Protein AF-0000000075746990 (afdb_homodimer)

Structure (mmCIF, N/CA/C/O backbone):
data_AF-0000000075746990-model_v1
#
loop_
_entity.id
_entity.type
_entity.pdbx_description
1 polymer 'Uncharacterized protein'
#
loop_
_atom_site.group_PDB
_atom_site.id
_atom_site.type_symbol
_atom_site.label_atom_id
_atom_site.label_alt_id
_atom_site.label_comp_id
_atom_site.label_asym_id
_atom_site.label_entity_id
_atom_site.label_seq_id
_atom_site.pdbx_PDB_ins_code
_atom_site.Cartn_x
_atom_site.Cartn_y
_atom_site.Cartn_z
_atom_site.occupancy
_atom_site.B_iso_or_equiv
_atom_site.auth_seq_id
_atom_site.auth_comp_id
_atom_site.auth_asym_id
_atom_site.auth_atom_id
_atom_site.pdbx_PDB_model_num
ATOM 1 N N . MET A 1 1 ? -17.609 16.188 17.938 1 94 1 MET A N 1
ATOM 2 C CA . MET A 1 1 ? -16.203 16.25 18.328 1 94 1 MET A CA 1
ATOM 3 C C . MET A 1 1 ? -15.742 14.906 18.891 1 94 1 MET A C 1
ATOM 5 O O . MET A 1 1 ? -16.516 14.211 19.562 1 94 1 MET A O 1
ATOM 9 N N . LEU A 1 2 ? -14.43 14.602 18.578 1 97.06 2 LEU A N 1
ATOM 10 C CA . LEU A 1 2 ? -13.898 13.312 19 1 97.06 2 LEU A CA 1
ATOM 11 C C . LEU A 1 2 ? -13.344 13.398 20.422 1 97.06 2 LEU A C 1
ATOM 13 O O . LEU A 1 2 ? -12.852 14.445 20.844 1 97.06 2 LEU A O 1
ATOM 17 N N . ASN A 1 3 ? -13.461 12.312 21.125 1 97.75 3 ASN A N 1
ATOM 18 C CA . ASN A 1 3 ? -12.766 12.164 22.406 1 97.75 3 ASN A CA 1
ATOM 19 C C . ASN A 1 3 ? -11.266 11.953 22.203 1 97.75 3 ASN A C 1
ATOM 21 O O . ASN A 1 3 ? -10.844 10.93 21.672 1 97.75 3 ASN A O 1
ATOM 25 N N . PRO A 1 4 ? -10.445 12.859 22.641 1 97.62 4 PRO A N 1
ATOM 26 C CA . PRO A 1 4 ? -9.008 12.781 22.375 1 97.62 4 PRO A CA 1
ATOM 27 C C . PRO A 1 4 ? -8.367 11.516 22.953 1 97.62 4 PRO A C 1
ATOM 29 O O . PRO A 1 4 ? -7.398 11 22.391 1 97.62 4 PRO A O 1
ATOM 32 N N . ASN A 1 5 ? -8.914 10.977 24 1 96.56 5 ASN A N 1
ATOM 33 C CA . ASN A 1 5 ? -8.328 9.805 24.656 1 96.56 5 ASN A CA 1
ATOM 34 C C . ASN A 1 5 ? -8.453 8.555 23.797 1 96.56 5 ASN A C 1
ATOM 36 O O . ASN A 1 5 ? -7.801 7.547 24.062 1 96.56 5 ASN A O 1
ATOM 40 N N . GLU A 1 6 ? -9.195 8.703 22.766 1 97.56 6 GLU A N 1
ATOM 41 C CA . GLU A 1 6 ? -9.406 7.559 21.891 1 97.56 6 GLU A CA 1
ATOM 42 C C . GLU A 1 6 ? -8.703 7.754 20.547 1 97.56 6 GLU A C 1
ATOM 44 O O . GLU A 1 6 ? -8.75 6.879 19.688 1 97.56 6 GLU A O 1
ATOM 49 N N . CYS A 1 7 ? -8.031 8.867 20.422 1 98.19 7 CYS A N 1
ATOM 50 C CA . CYS A 1 7 ? -7.438 9.219 19.125 1 98.19 7 CYS A CA 1
ATOM 51 C C . CYS A 1 7 ? -5.938 8.945 19.141 1 98.19 7 CYS A C 1
ATOM 53 O O . CYS A 1 7 ? -5.281 9.07 20.172 1 98.19 7 CYS A O 1
ATOM 55 N N . ILE A 1 8 ? -5.426 8.539 18.031 1 98.75 8 ILE A N 1
ATOM 56 C CA . ILE A 1 8 ? -3.992 8.406 17.797 1 98.75 8 ILE A CA 1
ATOM 57 C C . ILE A 1 8 ? -3.594 9.18 16.547 1 98.75 8 ILE A C 1
ATOM 59 O O . ILE A 1 8 ? -4.199 9.008 15.484 1 98.75 8 ILE A O 1
ATOM 63 N N . LEU A 1 9 ? -2.656 10.047 16.688 1 98.88 9 LEU A N 1
ATOM 64 C CA . LEU A 1 9 ? -2.012 10.695 15.562 1 98.88 9 LEU A CA 1
ATOM 65 C C . LEU A 1 9 ? -0.826 9.875 15.062 1 98.88 9 LEU A C 1
ATOM 67 O O . LEU A 1 9 ? 0.082 9.562 15.836 1 98.88 9 LEU A O 1
ATOM 71 N N . PHE A 1 10 ? -0.804 9.539 13.82 1 98.81 10 PHE A N 1
ATOM 72 C CA . PHE A 1 10 ? 0.361 8.945 13.172 1 98.81 10 PHE A CA 1
ATOM 73 C C . PHE A 1 10 ? 1.112 9.984 12.352 1 98.81 10 PHE A C 1
ATOM 75 O O . PHE A 1 10 ? 0.52 10.664 11.516 1 98.81 10 PHE A O 1
ATOM 82 N N . SER A 1 11 ? 2.354 10.109 12.609 1 98.5 11 SER A N 1
ATOM 83 C CA . SER A 1 11 ? 3.193 11.109 11.969 1 98.5 11 SER A CA 1
ATOM 84 C C . SER A 1 11 ? 4.652 10.664 11.93 1 98.5 11 SER A C 1
ATOM 86 O O . SER A 1 11 ? 4.945 9.469 11.945 1 98.5 11 SER A O 1
ATOM 88 N N . GLY A 1 12 ? 5.562 11.602 11.586 1 97.12 12 GLY A N 1
ATOM 89 C CA . GLY A 1 12 ? 6.98 11.289 11.508 1 97.12 12 GLY A CA 1
ATOM 90 C C . GLY A 1 12 ? 7.824 12.109 12.461 1 97.12 12 GLY A C 1
ATOM 91 O O . GLY A 1 12 ? 9.016 11.836 12.641 1 97.12 12 GLY A O 1
ATOM 92 N N . GLY A 1 13 ? 7.215 13.117 12.969 1 97.31 13 GLY A N 1
ATOM 93 C CA . GLY A 1 13 ? 7.875 13.922 13.984 1 97.31 13 GLY A CA 1
ATOM 94 C C . GLY A 1 13 ? 8.898 14.891 13.414 1 97.31 13 GLY A C 1
ATOM 95 O O . GLY A 1 13 ? 9.648 15.516 14.156 1 97.31 13 GLY A O 1
ATOM 96 N N . ALA A 1 14 ? 9.047 15.062 12.148 1 95.81 14 ALA A N 1
ATOM 97 C CA . ALA A 1 14 ? 10.016 15.945 11.508 1 95.81 14 ALA A CA 1
ATOM 98 C C . ALA A 1 14 ? 9.664 17.406 11.742 1 95.81 14 ALA A C 1
ATOM 100 O O . ALA A 1 14 ? 8.539 17.734 12.141 1 95.81 14 ALA A O 1
ATOM 101 N N . THR A 1 15 ? 10.633 18.219 11.453 1 96.44 15 THR A N 1
ATOM 102 C CA . THR A 1 15 ? 10.43 19.672 11.562 1 96.44 15 THR A CA 1
ATOM 103 C C . THR A 1 15 ? 9.328 20.125 10.609 1 96.44 15 THR A C 1
ATOM 105 O O . THR A 1 15 ? 9.219 19.625 9.484 1 96.44 15 THR A O 1
ATOM 108 N N . GLY A 1 16 ? 8.547 21.125 11.062 1 97.62 16 GLY A N 1
ATOM 109 C CA . GLY A 1 16 ? 7.5 21.672 10.219 1 97.62 16 GLY A CA 1
ATOM 110 C C . GLY A 1 16 ? 6.121 21.125 10.547 1 97.62 16 GLY A C 1
ATOM 111 O O . GLY A 1 16 ? 5.691 21.156 11.695 1 97.62 16 GLY A O 1
ATOM 112 N N . THR A 1 17 ? 5.441 20.609 9.547 1 98.44 17 THR A N 1
ATOM 113 C CA . THR A 1 17 ? 4.055 20.188 9.672 1 98.44 17 THR A CA 1
ATOM 114 C C . THR A 1 17 ? 3.918 19.094 10.719 1 98.44 17 THR A C 1
ATOM 116 O O . THR A 1 17 ? 3.039 19.156 11.578 1 98.44 17 THR A O 1
ATOM 119 N N . GLU A 1 18 ? 4.797 18.109 10.633 1 98.12 18 GLU A N 1
ATOM 120 C CA . GLU A 1 18 ? 4.672 16.953 11.516 1 98.12 18 GLU A CA 1
ATOM 121 C C . GLU A 1 18 ? 4.879 17.359 12.977 1 98.12 18 GLU A C 1
ATOM 123 O O . GLU A 1 18 ? 4.145 16.906 13.852 1 98.12 18 GLU A O 1
ATOM 128 N N . ALA A 1 19 ? 5.816 18.219 13.211 1 98.25 19 ALA A N 1
ATOM 129 C CA . ALA A 1 19 ? 6.035 18.719 14.57 1 98.25 19 ALA A CA 1
ATOM 130 C C . ALA A 1 19 ? 4.824 19.5 15.062 1 98.25 19 ALA A C 1
ATOM 132 O O . ALA A 1 19 ? 4.441 19.406 16.234 1 98.25 19 ALA A O 1
ATOM 133 N N . ALA A 1 20 ? 4.246 20.281 14.195 1 98.62 20 ALA A N 1
ATOM 134 C CA . ALA A 1 20 ? 3.09 21.094 14.578 1 98.62 20 ALA A CA 1
ATOM 135 C C . ALA A 1 20 ? 1.893 20.219 14.922 1 98.62 20 ALA A C 1
ATOM 137 O O . ALA A 1 20 ? 1.206 20.453 15.914 1 98.62 20 ALA A O 1
ATOM 138 N N . PHE A 1 21 ? 1.614 19.188 14.102 1 98.81 21 PHE A N 1
ATOM 139 C CA . PHE A 1 21 ? 0.553 18.234 14.414 1 98.81 21 PHE A CA 1
ATOM 140 C C . PHE A 1 21 ? 0.8 17.578 15.766 1 98.81 21 PHE A C 1
ATOM 142 O O . PHE A 1 21 ? -0.128 17.406 16.562 1 98.81 21 PHE A O 1
ATOM 149 N N . GLY A 1 22 ? 2.039 17.188 15.984 1 98.56 22 GLY A N 1
ATOM 150 C CA . GLY A 1 22 ? 2.395 16.547 17.234 1 98.56 22 GLY A CA 1
ATOM 151 C C . GLY A 1 22 ? 2.184 17.453 18.453 1 98.56 22 GLY A C 1
ATOM 152 O O . GLY A 1 22 ? 1.647 17.016 19.469 1 98.56 22 GLY A O 1
ATOM 153 N N . ALA A 1 23 ? 2.637 18.672 18.375 1 98.38 23 ALA A N 1
ATOM 154 C CA . ALA A 1 23 ? 2.498 19.625 19.484 1 98.38 23 ALA A CA 1
ATOM 155 C C . ALA A 1 23 ? 1.032 19.828 19.844 1 98.38 23 ALA A C 1
ATOM 157 O O . ALA A 1 23 ? 0.682 19.875 21.031 1 98.38 23 ALA A O 1
ATOM 158 N N . LEU A 1 24 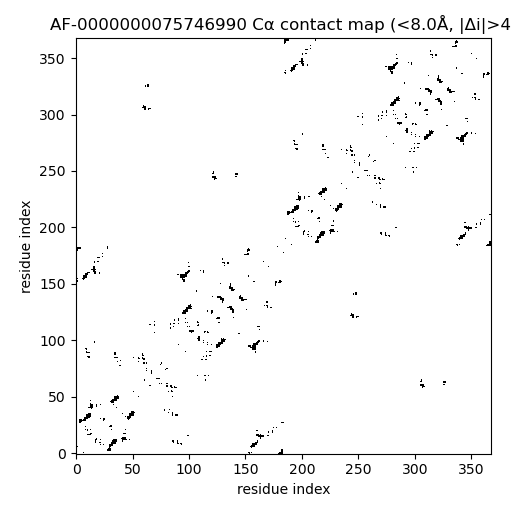? 0.209 19.938 18.875 1 98.44 24 LEU A N 1
ATOM 159 C CA . LEU A 1 24 ? -1.217 20.125 19.125 1 98.44 24 LEU A CA 1
ATOM 160 C C . LEU A 1 24 ? -1.844 18.844 19.672 1 98.44 24 LEU A C 1
ATOM 162 O O . LEU A 1 24 ? -2.713 18.906 20.547 1 98.44 24 LEU A O 1
ATOM 166 N N . ALA A 1 25 ? -1.407 17.703 19.141 1 98.44 25 ALA A N 1
ATOM 167 C CA . ALA A 1 25 ? -1.884 16.438 19.703 1 98.44 25 ALA A CA 1
ATOM 168 C C . ALA A 1 25 ? -1.608 16.375 21.203 1 98.44 25 ALA A C 1
ATOM 170 O O . ALA A 1 25 ? -2.479 15.969 21.969 1 98.44 25 ALA A O 1
ATOM 171 N N . GLU A 1 26 ? -0.423 16.75 21.547 1 97.94 26 GLU A N 1
ATOM 172 C CA . GLU A 1 26 ? -0.04 16.766 22.953 1 97.94 26 GLU A CA 1
ATOM 173 C C . GLU A 1 26 ? -0.936 17.703 23.75 1 97.94 26 GLU A C 1
ATOM 175 O O . GLU A 1 26 ? -1.399 17.359 24.844 1 97.94 26 GLU A O 1
ATOM 180 N N . GLN A 1 27 ? -1.199 18.859 23.25 1 97.56 27 GLN A N 1
ATOM 181 C CA . GLN A 1 27 ? -2.025 19.859 23.922 1 97.56 27 GLN A CA 1
ATOM 182 C C . GLN A 1 27 ? -3.439 19.328 24.156 1 97.56 27 GLN A C 1
ATOM 184 O O . GLN A 1 27 ? -4.043 19.609 25.203 1 97.56 27 GLN A O 1
ATOM 189 N N . TYR A 1 28 ? -3.969 18.516 23.234 1 97.81 28 TYR A N 1
ATOM 190 C CA . TYR A 1 28 ? -5.34 18.031 23.312 1 97.81 28 TYR A CA 1
ATOM 191 C C . TYR A 1 28 ? -5.398 16.688 24.031 1 97.81 28 TYR A C 1
ATOM 193 O O . TYR A 1 28 ? -6.48 16.141 24.266 1 97.81 28 TYR A O 1
ATOM 201 N N . GLY A 1 29 ? -4.23 16.125 24.266 1 96.94 29 GLY A N 1
ATOM 202 C CA . GLY A 1 29 ? -4.191 14.852 24.969 1 96.94 29 GLY A CA 1
ATOM 203 C C . GLY A 1 29 ? -4.316 13.656 24.031 1 96.94 29 GLY A C 1
ATOM 204 O O . GLY A 1 29 ? -4.746 12.578 24.453 1 96.94 29 GLY A O 1
ATOM 205 N N . ILE A 1 30 ? -3.998 13.828 22.797 1 98.12 30 ILE A N 1
ATOM 206 C CA . ILE A 1 30 ? -4.027 12.766 21.797 1 98.12 30 ILE A CA 1
ATOM 207 C C . ILE A 1 30 ? -2.707 12 21.828 1 98.12 30 ILE A C 1
ATOM 209 O O . ILE A 1 30 ? -1.634 12.602 21.922 1 98.12 30 ILE A O 1
ATOM 213 N N . GLN A 1 31 ? -2.812 10.703 21.719 1 98.31 31 GLN A N 1
ATOM 214 C CA . GLN A 1 31 ? -1.605 9.891 21.578 1 98.31 31 GLN A CA 1
ATOM 215 C C . GLN A 1 31 ? -0.943 10.117 20.234 1 98.31 31 GLN A C 1
ATOM 217 O O . GLN A 1 31 ? -1.628 10.328 19.219 1 98.31 31 GLN A O 1
ATOM 222 N N . GLU A 1 32 ? 0.37 10.047 20.266 1 98.06 32 GLU A N 1
ATOM 223 C CA . GLU A 1 32 ? 1.154 10.219 19.047 1 98.06 32 GLU A CA 1
ATOM 224 C C . GLU A 1 32 ? 2.002 8.984 18.766 1 98.06 32 GLU A C 1
ATOM 226 O O . GLU A 1 32 ? 2.557 8.375 19.672 1 98.06 32 GLU A O 1
ATOM 231 N N . VAL A 1 33 ? 2.066 8.594 17.547 1 98.75 33 VAL A N 1
ATOM 232 C CA . VAL A 1 33 ? 3.074 7.676 17.031 1 98.75 33 VAL A CA 1
ATOM 233 C C . VAL A 1 33 ? 3.875 8.352 15.914 1 98.75 33 VAL A C 1
ATOM 235 O O . VAL A 1 33 ? 3.357 8.586 14.82 1 98.75 33 VAL A O 1
ATOM 238 N N . ASN A 1 34 ? 5.066 8.68 16.25 1 98.62 34 ASN A N 1
ATOM 239 C CA . ASN A 1 34 ? 5.961 9.312 15.289 1 98.62 34 ASN A CA 1
ATOM 240 C C . ASN A 1 34 ? 6.992 8.328 14.742 1 98.62 34 ASN A C 1
ATOM 242 O O . ASN A 1 34 ? 8 8.055 15.391 1 98.62 34 ASN A O 1
ATOM 246 N N . TYR A 1 35 ? 6.75 7.91 13.516 1 98.31 35 TYR A N 1
ATOM 247 C CA . TYR A 1 35 ? 7.641 6.938 12.891 1 98.31 35 TYR A CA 1
ATOM 248 C C . TYR A 1 35 ? 8.977 7.57 12.531 1 98.31 35 TYR A C 1
ATOM 250 O O . TYR A 1 35 ? 9.016 8.602 11.852 1 98.31 35 TYR A O 1
ATOM 258 N N . SER A 1 36 ? 9.977 7.012 12.984 1 97.5 36 SER A N 1
ATOM 259 C CA . SER A 1 36 ? 11.328 7.477 12.703 1 97.5 36 SER A CA 1
ATOM 260 C C . SER A 1 36 ? 12.289 6.305 12.516 1 97.5 36 SER A C 1
ATOM 262 O O . SER A 1 36 ? 11.867 5.145 12.523 1 97.5 36 SER A O 1
ATOM 264 N N . PHE A 1 37 ? 13.492 6.625 12.125 1 97.19 37 PHE A N 1
ATOM 265 C CA . PHE A 1 37 ? 14.531 5.629 11.891 1 97.19 37 PHE A CA 1
ATOM 266 C C . PHE A 1 37 ? 15.906 6.191 12.234 1 97.19 37 PHE A C 1
ATOM 268 O O . PHE A 1 37 ? 16.062 7.398 12.406 1 97.19 37 PHE A O 1
ATOM 275 N N . GLU A 1 38 ? 16.797 5.324 12.344 1 94.38 38 GLU A N 1
ATOM 276 C CA . GLU A 1 38 ? 18.156 5.758 12.688 1 94.38 38 GLU A CA 1
ATOM 277 C C . GLU A 1 38 ? 18.703 6.723 11.648 1 94.38 38 GLU A C 1
ATOM 279 O O . GLU A 1 38 ? 18.656 6.441 10.445 1 94.38 38 GLU A O 1
ATOM 284 N N . GLY A 1 39 ? 19.109 7.828 12.164 1 91.69 39 GLY A N 1
ATOM 285 C CA . GLY A 1 39 ? 19.688 8.82 11.273 1 91.69 39 GLY A CA 1
ATOM 286 C C . GLY A 1 39 ? 18.688 9.883 10.844 1 91.69 39 GLY A C 1
ATOM 287 O O . GLY A 1 39 ? 19.062 10.875 10.211 1 91.69 39 GLY A O 1
ATOM 288 N N . HIS A 1 40 ? 17.484 9.656 11.211 1 92.38 40 HIS A N 1
ATOM 289 C CA . HIS A 1 40 ? 16.453 10.625 10.852 1 92.38 40 HIS A CA 1
ATOM 290 C C . HIS A 1 40 ? 16.5 11.836 11.781 1 92.38 40 HIS A C 1
ATOM 292 O O . HIS A 1 40 ? 16.5 11.688 13.008 1 92.38 40 HIS A O 1
ATOM 298 N N . ARG A 1 41 ? 16.516 12.961 11.227 1 88.44 41 ARG A N 1
ATOM 299 C CA . ARG A 1 41 ? 16.422 14.18 12.031 1 88.44 41 ARG A CA 1
ATOM 300 C C . ARG A 1 41 ? 14.984 14.5 12.398 1 88.44 41 ARG A C 1
ATOM 302 O O . ARG A 1 41 ? 14.172 14.82 11.523 1 88.44 41 ARG A O 1
ATOM 309 N N . ILE A 1 42 ? 14.648 14.391 13.602 1 93.12 42 ILE A N 1
ATOM 310 C CA . ILE A 1 42 ? 13.266 14.617 14.031 1 93.12 42 ILE A CA 1
ATOM 311 C C . ILE A 1 42 ? 13.227 15.719 15.086 1 93.12 42 ILE A C 1
ATOM 313 O O . ILE A 1 42 ? 14.211 15.938 15.797 1 93.12 42 ILE A O 1
ATOM 317 N N . GLU A 1 43 ? 12.188 16.359 15.172 1 95.25 43 GLU A N 1
ATOM 318 C CA . GLU A 1 43 ? 11.945 17.422 16.141 1 95.25 43 GLU A CA 1
ATOM 319 C C . GLU A 1 43 ? 11.133 16.922 17.328 1 95.25 43 GLU A C 1
ATOM 321 O O . GLU A 1 43 ? 11.445 17.219 18.484 1 95.25 43 GLU A O 1
ATOM 326 N N . ARG A 1 44 ? 10.117 16.141 17.031 1 94.94 44 ARG A N 1
ATOM 327 C CA . ARG A 1 44 ? 9.273 15.594 18.094 1 94.94 44 ARG A CA 1
ATOM 328 C C . ARG A 1 44 ? 9.992 14.469 18.828 1 94.94 44 ARG A C 1
ATOM 330 O O . ARG A 1 44 ? 10.664 13.641 18.219 1 94.94 44 ARG A O 1
ATOM 337 N N . GLN A 1 45 ? 9.805 14.422 20.141 1 93.44 45 GLN A N 1
ATOM 338 C CA . GLN A 1 45 ? 10.406 13.359 20.938 1 93.44 45 GLN A CA 1
ATOM 339 C C . GLN A 1 45 ? 9.336 12.477 21.578 1 93.44 45 GLN A C 1
ATOM 341 O O . GLN A 1 45 ? 9.625 11.367 22.031 1 93.44 45 GLN A O 1
ATOM 346 N N . ARG A 1 46 ? 8.172 12.977 21.594 1 96.56 46 ARG A N 1
ATOM 347 C CA . ARG A 1 46 ? 7.066 12.211 22.156 1 96.56 46 ARG A CA 1
ATOM 348 C C . ARG A 1 46 ? 6.547 11.188 21.141 1 96.56 46 ARG A C 1
ATOM 350 O O . ARG A 1 46 ? 6.414 11.492 19.953 1 96.56 46 ARG A O 1
ATOM 357 N N . GLY A 1 47 ? 6.297 10.008 21.594 1 97.62 47 GLY A N 1
ATOM 358 C CA . GLY A 1 47 ? 5.645 8.984 20.797 1 97.62 47 GLY A CA 1
ATOM 359 C C . GLY A 1 47 ? 6.504 8.484 19.656 1 97.62 47 GLY A C 1
ATOM 360 O O . GLY A 1 47 ? 5.984 8.141 18.594 1 97.62 47 GLY A O 1
ATOM 361 N N . ILE A 1 48 ? 7.785 8.492 19.797 1 97.62 48 ILE A N 1
ATOM 362 C CA . ILE A 1 48 ? 8.672 8.047 18.734 1 97.62 48 ILE A CA 1
ATOM 363 C C . ILE A 1 48 ? 8.602 6.523 18.609 1 97.62 48 ILE A C 1
ATOM 365 O O . ILE A 1 48 ? 8.703 5.809 19.609 1 97.62 48 ILE A O 1
ATOM 369 N N . ARG A 1 49 ? 8.367 6.07 17.484 1 98.19 49 ARG A N 1
ATOM 370 C CA . ARG A 1 49 ? 8.492 4.66 17.125 1 98.19 49 ARG A CA 1
ATOM 371 C C . ARG A 1 49 ? 9.633 4.445 16.141 1 98.19 49 ARG A C 1
ATOM 373 O O . ARG A 1 49 ? 9.484 4.688 14.945 1 98.19 49 ARG A O 1
ATOM 380 N N . MET A 1 50 ? 10.75 3.93 16.672 1 97.75 50 MET A N 1
ATOM 381 C CA . MET A 1 50 ? 11.93 3.684 15.844 1 97.75 50 MET A CA 1
ATOM 382 C C . MET A 1 50 ? 11.742 2.43 14.992 1 97.75 50 MET A C 1
ATOM 384 O O . MET A 1 50 ? 11.609 1.328 15.531 1 97.75 50 MET A O 1
ATOM 388 N N . LEU A 1 51 ? 11.719 2.652 13.727 1 97.88 51 LEU A N 1
ATOM 389 C CA . LEU A 1 51 ? 11.562 1.53 12.805 1 97.88 51 LEU A CA 1
ATOM 390 C C . LEU A 1 51 ? 12.898 0.838 12.562 1 97.88 51 LEU A C 1
ATOM 392 O O . LEU A 1 51 ? 13.914 1.501 12.336 1 97.88 51 LEU A O 1
ATOM 396 N N . THR A 1 52 ? 12.883 -0.432 12.625 1 97.06 52 THR A N 1
ATOM 397 C CA . THR A 1 52 ? 14.055 -1.219 12.258 1 97.06 52 THR A CA 1
ATOM 398 C C . THR A 1 52 ? 14.195 -1.296 10.734 1 97.06 52 THR A C 1
ATOM 400 O O . THR A 1 52 ? 13.281 -0.919 10.008 1 97.06 52 THR A O 1
ATOM 403 N N . THR A 1 53 ? 15.32 -1.808 10.289 1 94.69 53 THR A N 1
ATOM 404 C CA . THR A 1 53 ? 15.539 -1.995 8.859 1 94.69 53 THR A CA 1
ATOM 405 C C . THR A 1 53 ? 14.492 -2.939 8.273 1 94.69 53 THR A C 1
ATOM 407 O O . THR A 1 53 ? 13.969 -2.693 7.188 1 94.69 53 THR A O 1
ATOM 410 N N . GLU A 1 54 ? 14.141 -3.949 8.977 1 92.69 54 GLU A N 1
ATOM 411 C CA . GLU A 1 54 ? 13.141 -4.914 8.516 1 92.69 54 GLU A CA 1
ATOM 412 C C . GLU A 1 54 ? 11.766 -4.27 8.391 1 92.69 54 GLU A C 1
ATOM 414 O O . GLU A 1 54 ? 11.047 -4.508 7.418 1 92.69 54 GLU A O 1
ATOM 419 N N . GLU A 1 55 ? 11.445 -3.461 9.344 1 95.5 55 GLU A N 1
ATOM 420 C CA . GLU A 1 55 ? 10.156 -2.775 9.312 1 95.5 55 GLU A CA 1
ATOM 421 C C . GLU A 1 55 ? 10.094 -1.774 8.164 1 95.5 55 GLU A C 1
ATOM 423 O O . GLU A 1 55 ? 9.062 -1.646 7.5 1 95.5 55 GLU A O 1
ATOM 428 N N . LEU A 1 56 ? 11.172 -1.063 7.98 1 96.19 56 LEU A N 1
ATOM 429 C CA . LEU A 1 56 ? 11.234 -0.132 6.859 1 96.19 56 LEU A CA 1
ATOM 430 C C . LEU A 1 56 ? 11.031 -0.86 5.535 1 96.19 56 LEU A C 1
ATOM 432 O O . LEU A 1 56 ? 10.297 -0.384 4.664 1 96.19 56 LEU A O 1
ATOM 436 N N . GLU A 1 57 ? 11.555 -2.045 5.418 1 91.69 57 GLU A N 1
ATOM 437 C CA . GLU A 1 57 ? 11.461 -2.828 4.191 1 91.69 57 GLU A CA 1
ATOM 438 C C . GLU A 1 57 ? 10.031 -3.283 3.93 1 91.69 57 GLU A C 1
ATOM 440 O O . GLU A 1 57 ? 9.641 -3.494 2.779 1 91.69 57 GLU A O 1
ATOM 445 N N . LEU A 1 58 ? 9.227 -3.32 4.953 1 91.25 58 LEU A N 1
ATOM 446 C CA . LEU A 1 58 ? 7.836 -3.742 4.805 1 91.25 58 LEU A CA 1
ATOM 447 C C . LEU A 1 58 ? 7.027 -2.689 4.059 1 91.25 58 LEU A C 1
ATOM 449 O O . LEU A 1 58 ? 5.988 -3.002 3.469 1 91.25 58 LEU A O 1
ATOM 453 N N . LYS A 1 59 ? 7.461 -1.462 4.133 1 95.62 59 LYS A N 1
ATOM 454 C CA . LYS A 1 59 ? 6.805 -0.368 3.424 1 95.62 59 LYS A CA 1
ATOM 455 C C . LYS A 1 59 ? 7.754 0.288 2.426 1 95.62 59 LYS A C 1
ATOM 457 O O . LYS A 1 59 ? 7.859 1.516 2.375 1 95.62 59 LYS A O 1
ATOM 462 N N . ASP A 1 60 ? 8.461 -0.553 1.711 1 94.88 60 ASP A N 1
ATOM 463 C CA . ASP A 1 60 ? 9.359 -0.045 0.682 1 94.88 60 ASP A CA 1
ATOM 464 C C . ASP A 1 60 ? 8.594 0.32 -0.588 1 94.88 60 ASP A C 1
ATOM 466 O O . ASP A 1 60 ? 7.473 -0.144 -0.797 1 94.88 60 ASP A O 1
ATOM 470 N N . PHE A 1 61 ? 9.211 1.205 -1.427 1 94.44 61 PHE A N 1
ATOM 471 C CA . PHE A 1 61 ? 8.648 1.642 -2.699 1 94.44 61 PHE A CA 1
ATOM 472 C C . PHE A 1 61 ? 9.719 1.669 -3.783 1 94.44 61 PHE A C 1
ATOM 474 O O . PHE A 1 61 ? 10.883 1.978 -3.508 1 94.44 61 PHE A O 1
ATOM 481 N N . SER A 1 62 ? 9.328 1.361 -4.961 1 93.62 62 SER A N 1
ATOM 482 C CA . SER A 1 62 ? 10.227 1.522 -6.102 1 93.62 62 SER A CA 1
ATOM 483 C C . SER A 1 62 ? 10.406 2.994 -6.453 1 93.62 62 SER A C 1
ATOM 485 O O . SER A 1 62 ? 9.484 3.637 -6.957 1 93.62 62 SER A O 1
ATOM 487 N N . LEU A 1 63 ? 11.602 3.467 -6.281 1 91.88 63 LEU A N 1
ATOM 488 C CA . LEU A 1 63 ? 11.867 4.871 -6.582 1 91.88 63 LEU A CA 1
ATOM 489 C C . LEU A 1 63 ? 11.648 5.16 -8.062 1 91.88 63 LEU A C 1
ATOM 491 O O . LEU A 1 63 ? 11.195 6.246 -8.43 1 91.88 63 LEU A O 1
ATOM 495 N N . THR A 1 64 ? 12.008 4.184 -8.859 1 91.75 64 THR A N 1
ATOM 496 C CA . THR A 1 64 ? 11.766 4.328 -10.289 1 91.75 64 THR A CA 1
ATOM 497 C C . THR A 1 64 ? 10.273 4.457 -10.578 1 91.75 64 THR A C 1
ATOM 499 O O . THR A 1 64 ? 9.852 5.328 -11.344 1 91.75 64 THR A O 1
ATOM 502 N N . TYR A 1 65 ? 9.531 3.689 -9.969 1 91.38 65 TYR A N 1
ATOM 503 C CA . TYR A 1 65 ? 8.086 3.707 -10.188 1 91.38 65 TYR A CA 1
ATOM 504 C C . TYR A 1 65 ? 7.465 4.973 -9.602 1 91.38 65 TYR A C 1
ATOM 506 O O . TYR A 1 65 ? 6.633 5.613 -10.25 1 91.38 65 TYR A O 1
ATOM 514 N N . VAL A 1 66 ? 7.887 5.305 -8.375 1 91.56 66 VAL A N 1
ATOM 515 C CA . VAL A 1 66 ? 7.418 6.52 -7.711 1 91.56 66 VAL A CA 1
ATOM 516 C C . VAL A 1 66 ? 7.715 7.73 -8.594 1 91.56 66 VAL A C 1
ATOM 518 O O . VAL A 1 66 ? 6.844 8.578 -8.805 1 91.56 66 VAL A O 1
ATOM 521 N N . SER A 1 67 ? 8.867 7.75 -9.141 1 92.19 67 SER A N 1
ATOM 522 C CA . SER A 1 67 ? 9.242 8.852 -10.016 1 92.19 67 SER A CA 1
ATOM 523 C C . SER A 1 67 ? 8.344 8.922 -11.242 1 92.19 67 SER A C 1
ATOM 525 O O . SER A 1 67 ? 7.969 10.008 -11.688 1 92.19 67 SER A O 1
ATOM 527 N N . LYS A 1 68 ? 8.016 7.805 -11.742 1 89.88 68 LYS A N 1
ATOM 528 C CA . LYS A 1 68 ? 7.148 7.746 -12.914 1 89.88 68 LYS A CA 1
ATOM 529 C C . LYS A 1 68 ? 5.75 8.266 -12.594 1 89.88 68 LYS A C 1
ATOM 531 O O . LYS A 1 68 ? 5.199 9.086 -13.328 1 89.88 68 LYS A O 1
ATOM 536 N N . ILE A 1 69 ? 5.258 7.844 -11.508 1 89.5 69 ILE A N 1
ATOM 537 C CA . ILE A 1 69 ? 3.914 8.234 -11.086 1 89.5 69 ILE A CA 1
ATOM 538 C C . ILE A 1 69 ? 3.887 9.727 -10.773 1 89.5 69 ILE A C 1
ATOM 540 O O . ILE A 1 69 ? 2.939 10.43 -11.141 1 89.5 69 ILE A O 1
ATOM 544 N N . MET A 1 70 ? 4.938 10.156 -10.102 1 92.06 70 MET A N 1
ATOM 545 C CA . MET A 1 70 ? 4.996 11.531 -9.625 1 92.06 70 MET A CA 1
ATOM 546 C C . MET A 1 70 ? 5.488 12.469 -10.727 1 92.06 70 MET A C 1
ATOM 548 O O . MET A 1 70 ? 5.402 13.695 -10.586 1 92.06 70 MET A O 1
ATOM 552 N N . ARG A 1 71 ? 5.992 11.93 -11.797 1 91.5 71 ARG A N 1
ATOM 553 C CA . ARG A 1 71 ? 6.496 12.688 -12.938 1 91.5 71 ARG A CA 1
ATOM 554 C C . ARG A 1 71 ? 7.602 13.648 -12.516 1 91.5 71 ARG A C 1
ATOM 556 O O . ARG A 1 71 ? 7.613 14.805 -12.93 1 91.5 71 ARG A O 1
ATOM 563 N N . ARG A 1 72 ? 8.414 13.156 -11.617 1 88.25 72 ARG A N 1
ATOM 564 C CA . ARG A 1 72 ? 9.625 13.867 -11.203 1 88.25 72 ARG A CA 1
ATOM 565 C C . ARG A 1 72 ? 10.672 12.898 -10.664 1 88.25 72 ARG A C 1
ATOM 567 O O . ARG A 1 72 ? 10.352 11.766 -10.297 1 88.25 72 ARG A O 1
ATOM 574 N N . SER A 1 73 ? 11.898 13.359 -10.641 1 84.69 73 SER A N 1
ATOM 575 C CA . SER A 1 73 ? 12.992 12.516 -10.188 1 84.69 73 SER A CA 1
ATOM 576 C C . SER A 1 73 ? 13.289 12.75 -8.703 1 84.69 73 SER A C 1
ATOM 578 O O . SER A 1 73 ? 13.25 13.883 -8.227 1 84.69 73 SER A O 1
ATOM 580 N N . TYR A 1 74 ? 13.445 11.688 -8.078 1 82.12 74 TYR A N 1
ATOM 581 C CA . TYR A 1 74 ? 13.805 11.75 -6.668 1 82.12 74 TYR A CA 1
ATOM 582 C C . TYR A 1 74 ? 15.25 11.32 -6.453 1 82.12 74 TYR A C 1
ATOM 584 O O . TYR A 1 74 ? 15.812 10.57 -7.262 1 82.12 74 TYR A O 1
ATOM 592 N N . SER A 1 75 ? 15.805 11.844 -5.336 1 78.31 75 SER A N 1
ATOM 593 C CA . SER A 1 75 ? 17.141 11.391 -4.938 1 78.31 75 SER A CA 1
ATOM 594 C C . SER A 1 75 ? 17.156 9.883 -4.707 1 78.31 75 SER A C 1
ATOM 596 O O . SER A 1 75 ? 16.172 9.305 -4.266 1 78.31 75 SER A O 1
ATOM 598 N N . ARG A 1 76 ? 18.25 9.273 -4.988 1 77.06 76 ARG A N 1
ATOM 599 C CA . ARG A 1 76 ? 18.375 7.828 -4.816 1 77.06 76 ARG A CA 1
ATOM 600 C C . ARG A 1 76 ? 19.219 7.492 -3.598 1 77.06 76 ARG A C 1
ATOM 602 O O . ARG A 1 76 ? 19.625 6.344 -3.418 1 77.06 76 ARG A O 1
ATOM 609 N N . GLY A 1 77 ? 19.359 8.445 -2.758 1 83.69 77 GLY A N 1
ATOM 610 C CA . GLY A 1 77 ? 20.125 8.203 -1.55 1 83.69 77 GLY A CA 1
ATOM 611 C C . GLY A 1 77 ? 19.375 7.383 -0.514 1 83.69 77 GLY A C 1
ATOM 612 O O . GLY A 1 77 ? 18.156 7.402 -0.475 1 83.69 77 GLY A O 1
ATOM 613 N N . PRO A 1 78 ? 20.156 6.629 0.288 1 87 78 PRO A N 1
ATOM 614 C CA . PRO A 1 78 ? 19.531 5.73 1.267 1 87 78 PRO A CA 1
ATOM 615 C C . PRO A 1 78 ? 18.641 6.465 2.266 1 87 78 PRO A C 1
ATOM 617 O O . PRO A 1 78 ? 17.625 5.926 2.703 1 87 78 PRO A O 1
ATOM 620 N N . LEU A 1 79 ? 18.984 7.617 2.561 1 88.25 79 LEU A N 1
ATOM 621 C CA . LEU A 1 79 ? 18.188 8.375 3.525 1 88.25 79 LEU A CA 1
ATOM 622 C C . LEU A 1 79 ? 16.812 8.703 2.961 1 88.25 79 LEU A C 1
ATOM 624 O O . LEU A 1 79 ? 15.812 8.617 3.67 1 88.25 79 LEU A O 1
ATOM 628 N N . PHE A 1 80 ? 16.828 9.086 1.781 1 88.88 80 PHE A N 1
ATOM 629 C CA . PHE A 1 80 ? 15.547 9.453 1.172 1 88.88 80 PHE A CA 1
ATOM 630 C C . PHE A 1 80 ? 14.625 8.25 1.08 1 88.88 80 PHE A C 1
ATOM 632 O O . PHE A 1 80 ? 13.414 8.367 1.304 1 88.88 80 PHE A O 1
ATOM 639 N N . ARG A 1 81 ? 15.172 7.141 0.738 1 92.19 81 ARG A N 1
ATOM 640 C CA . ARG A 1 81 ? 14.383 5.91 0.706 1 92.19 81 ARG A CA 1
ATOM 641 C C . ARG A 1 81 ? 13.734 5.641 2.061 1 92.19 81 ARG A C 1
ATOM 643 O O . ARG A 1 81 ? 12.562 5.262 2.129 1 92.19 81 ARG A O 1
ATOM 650 N N . ARG A 1 82 ? 14.484 5.836 3.092 1 94.31 82 ARG A N 1
ATOM 651 C CA . ARG A 1 82 ? 13.977 5.609 4.441 1 94.31 82 ARG A CA 1
ATOM 652 C C . ARG A 1 82 ? 12.883 6.609 4.789 1 94.31 82 ARG A C 1
ATOM 654 O O . ARG A 1 82 ? 11.93 6.273 5.5 1 94.31 82 ARG A O 1
ATOM 661 N N . VAL A 1 83 ? 13.055 7.75 4.25 1 92.62 83 VAL A N 1
ATOM 662 C CA . VAL A 1 83 ? 12.023 8.766 4.457 1 92.62 83 VAL A CA 1
ATOM 663 C C . VAL A 1 83 ? 10.711 8.312 3.811 1 92.62 83 VAL A C 1
ATOM 665 O O . VAL A 1 83 ? 9.656 8.359 4.438 1 92.62 83 VAL A O 1
ATOM 668 N N . LEU A 1 84 ? 10.789 7.84 2.619 1 93.69 84 LEU A N 1
ATOM 669 C CA . LEU A 1 84 ? 9.602 7.367 1.916 1 93.69 84 LEU A CA 1
ATOM 670 C C . LEU A 1 84 ? 8.977 6.188 2.645 1 93.69 84 LEU A C 1
ATOM 672 O O . LEU A 1 84 ? 7.746 6.098 2.75 1 93.69 84 LEU A O 1
ATOM 676 N N . GLN A 1 85 ? 9.781 5.324 3.086 1 96.06 85 GLN A N 1
ATOM 677 C CA . GLN A 1 85 ? 9.305 4.164 3.832 1 96.06 85 GLN A CA 1
ATOM 678 C C . GLN A 1 85 ? 8.57 4.59 5.102 1 96.06 85 GLN A C 1
ATOM 680 O O . GLN A 1 85 ? 7.508 4.055 5.422 1 96.06 85 GLN A O 1
ATOM 685 N N . SER A 1 86 ? 9.109 5.57 5.797 1 96.5 86 SER A N 1
ATOM 686 C CA . SER A 1 86 ? 8.461 6.07 7.004 1 96.5 86 SER A CA 1
ATOM 687 C C . SER A 1 86 ? 7.129 6.734 6.68 1 96.5 86 SER A C 1
ATOM 689 O O . SER A 1 86 ? 6.172 6.637 7.453 1 96.5 86 SER A O 1
ATOM 691 N N . ILE A 1 87 ? 7.078 7.375 5.578 1 95.5 87 ILE A N 1
ATOM 692 C CA . ILE A 1 87 ? 5.836 7.984 5.117 1 95.5 87 ILE A CA 1
ATOM 693 C C . ILE A 1 87 ? 4.805 6.895 4.836 1 95.5 87 ILE A C 1
ATOM 695 O O . ILE A 1 87 ? 3.621 7.051 5.152 1 95.5 87 ILE A O 1
ATOM 699 N N . GLY A 1 88 ? 5.266 5.855 4.25 1 96.19 88 GLY A N 1
ATOM 700 C CA . GLY A 1 88 ? 4.391 4.711 4.047 1 96.19 88 GLY A CA 1
ATOM 701 C C . GLY A 1 88 ? 3.748 4.215 5.328 1 96.19 88 GLY A C 1
ATOM 702 O O . GLY A 1 88 ? 2.553 3.91 5.352 1 96.19 88 GLY A O 1
ATOM 703 N N . TRP A 1 89 ? 4.508 4.129 6.355 1 97.62 89 TRP A N 1
ATOM 704 C CA . TRP A 1 89 ? 3.994 3.727 7.66 1 97.62 89 TRP A CA 1
ATOM 705 C C . TRP A 1 89 ? 2.971 4.73 8.18 1 97.62 89 TRP A C 1
ATOM 707 O O . TRP A 1 89 ? 1.929 4.344 8.711 1 97.62 89 TRP A O 1
ATOM 717 N N . GLN A 1 90 ? 3.236 5.957 8 1 98 90 GLN A N 1
ATOM 718 C CA . GLN A 1 90 ? 2.314 6.996 8.453 1 98 90 GLN A CA 1
ATOM 719 C C . GLN A 1 90 ? 0.958 6.863 7.766 1 98 90 GLN A C 1
ATOM 721 O O . GLN A 1 90 ? -0.075 6.781 8.43 1 98 90 GLN A O 1
ATOM 726 N N . VAL A 1 91 ? 0.999 6.777 6.457 1 97.31 91 VAL A N 1
ATOM 727 C CA . VAL A 1 91 ? -0.223 6.746 5.656 1 97.31 91 VAL A CA 1
ATOM 728 C C . VAL A 1 91 ? -0.975 5.441 5.91 1 97.31 91 VAL A C 1
ATOM 730 O O . VAL A 1 91 ? -2.199 5.441 6.051 1 97.31 91 VAL A O 1
ATOM 733 N N . SER A 1 92 ? -0.241 4.383 6.035 1 96.06 92 SER A N 1
ATOM 734 C CA . SER A 1 92 ? -0.874 3.082 6.23 1 96.06 92 SER A CA 1
ATOM 735 C C . SER A 1 92 ? -1.557 3.002 7.594 1 96.06 92 SER A C 1
ATOM 737 O O . SER A 1 92 ? -2.562 2.307 7.746 1 96.06 92 SER A O 1
ATOM 739 N N . SER A 1 93 ? -1.085 3.697 8.523 1 97.19 93 SER A N 1
ATOM 740 C CA . SER A 1 93 ? -1.58 3.588 9.891 1 97.19 93 SER A CA 1
ATOM 741 C C . SER A 1 93 ? -2.811 4.461 10.109 1 97.19 93 SER A C 1
ATOM 743 O O . SER A 1 93 ? -3.656 4.16 10.953 1 97.19 93 SER A O 1
ATOM 745 N N . GLY A 1 94 ? -2.906 5.504 9.398 1 97.5 94 GLY A N 1
ATOM 746 C CA . GLY A 1 94 ? -4.031 6.414 9.555 1 97.5 94 GLY A CA 1
ATOM 747 C C . GLY A 1 94 ? -5.199 6.078 8.648 1 97.5 94 GLY A C 1
ATOM 748 O O . GLY A 1 94 ? -5.008 5.508 7.57 1 97.5 94 GLY A O 1
ATOM 749 N N . GLN A 1 95 ? -6.363 6.516 9.07 1 97.06 95 GLN A N 1
ATOM 750 C CA . GLN A 1 95 ? -7.57 6.297 8.289 1 97.06 95 GLN A CA 1
ATOM 751 C C . GLN A 1 95 ? -7.953 7.543 7.496 1 97.06 95 GLN A C 1
ATOM 753 O O . GLN A 1 95 ? -8.719 7.465 6.535 1 97.06 95 GLN A O 1
ATOM 758 N N . GLU A 1 96 ? -7.512 8.633 8 1 98.06 96 GLU A N 1
ATOM 759 C CA . GLU A 1 96 ? -7.68 9.945 7.387 1 98.06 96 GLU A CA 1
ATOM 760 C C . GLU A 1 96 ? -6.355 10.695 7.32 1 98.06 96 GLU A C 1
ATOM 762 O O . GLU A 1 96 ? -5.609 10.742 8.305 1 98.06 96 GLU A O 1
ATOM 767 N N . ILE A 1 97 ? -6.102 11.289 6.129 1 98.69 97 ILE A N 1
ATOM 768 C CA . ILE A 1 97 ? -4.773 11.852 5.918 1 98.69 97 ILE A CA 1
ATOM 769 C C . ILE A 1 97 ? -4.875 13.367 5.75 1 98.69 97 ILE A C 1
ATOM 771 O O . ILE A 1 97 ? -5.562 13.852 4.852 1 98.69 97 ILE A O 1
ATOM 775 N N . PHE A 1 98 ? -4.219 14.102 6.598 1 98.88 98 PHE A N 1
ATOM 776 C CA . PHE A 1 98 ? -4.141 15.555 6.531 1 98.88 98 PHE A CA 1
ATOM 777 C C . PHE A 1 98 ? -2.719 16 6.215 1 98.88 98 PHE A C 1
ATOM 779 O O . PHE A 1 98 ? -1.779 15.664 6.934 1 98.88 98 PHE A O 1
ATOM 786 N N . ILE A 1 99 ? -2.586 16.766 5.168 1 98.75 99 ILE A N 1
ATOM 787 C CA . ILE A 1 99 ? -1.276 17.172 4.676 1 98.75 99 ILE A CA 1
ATOM 788 C C . ILE A 1 99 ? -1.227 18.688 4.547 1 98.75 99 ILE A C 1
ATOM 790 O O . ILE A 1 99 ? -2.191 19.312 4.094 1 98.75 99 ILE A O 1
ATOM 794 N N . VAL A 1 100 ? -0.188 19.328 4.977 1 98.75 100 VAL A N 1
ATOM 795 C CA . VAL A 1 100 ? 0.078 20.719 4.645 1 98.75 100 VAL A CA 1
ATOM 796 C C . VAL A 1 100 ? 1.175 20.797 3.586 1 98.75 100 VAL A C 1
ATOM 798 O O . VAL A 1 100 ? 2.24 20.203 3.74 1 98.75 100 VAL A O 1
ATOM 801 N N . GLY A 1 101 ? 0.945 21.484 2.525 1 98.19 101 GLY A N 1
ATOM 802 C CA . GLY A 1 101 ? 1.896 21.609 1.433 1 98.19 101 GLY A CA 1
ATOM 803 C C . GLY A 1 101 ? 1.426 22.562 0.345 1 98.19 101 GLY A C 1
ATOM 804 O O . GLY A 1 101 ? 0.89 23.641 0.636 1 98.19 101 GLY A O 1
ATOM 805 N N . ILE A 1 102 ? 1.843 22.234 -0.879 1 98.38 102 ILE A N 1
ATOM 806 C CA . ILE A 1 102 ? 1.454 23.016 -2.057 1 98.38 102 ILE A CA 1
ATOM 807 C C . ILE A 1 102 ? 1.01 22.062 -3.168 1 98.38 102 ILE A C 1
ATOM 809 O O . ILE A 1 102 ? 1.768 21.172 -3.58 1 98.38 102 ILE A O 1
ATOM 813 N N . ILE A 1 103 ? -0.2 22.203 -3.594 1 98.25 103 ILE A N 1
ATOM 814 C CA . ILE A 1 103 ? -0.714 21.406 -4.703 1 98.25 103 ILE A CA 1
ATOM 815 C C . ILE A 1 103 ? -0.165 21.953 -6.023 1 98.25 103 ILE A C 1
ATOM 817 O O . ILE A 1 103 ? -0.296 23.141 -6.316 1 98.25 103 ILE A O 1
ATOM 821 N N . GLN A 1 104 ? 0.391 21.062 -6.773 1 97.12 104 GLN A N 1
ATOM 822 C CA . GLN A 1 104 ? 0.998 21.438 -8.047 1 97.12 104 GLN A CA 1
ATOM 823 C C . GLN A 1 104 ? -0.003 21.312 -9.188 1 97.12 104 GLN A C 1
ATOM 825 O O . GLN A 1 104 ? -1.069 20.719 -9.023 1 97.12 104 GLN A O 1
ATOM 830 N N . PRO A 1 105 ? 0.292 21.844 -10.352 1 95.62 105 PRO A N 1
ATOM 831 C CA . PRO A 1 105 ? -0.632 21.797 -11.484 1 95.62 105 PRO A CA 1
ATOM 832 C C . PRO A 1 105 ? -0.972 20.375 -11.914 1 95.62 105 PRO A C 1
ATOM 834 O O . PRO A 1 105 ? -2.049 20.125 -12.469 1 95.62 105 PRO A O 1
ATOM 837 N N . ASP A 1 106 ? -0.122 19.422 -11.641 1 95 106 ASP A N 1
ATOM 838 C CA . ASP A 1 106 ? -0.383 18.047 -12.031 1 95 106 ASP A CA 1
ATOM 839 C C . ASP A 1 106 ? -1.129 17.297 -10.93 1 95 106 ASP A C 1
ATOM 841 O O . ASP A 1 106 ? -1.173 16.062 -10.93 1 95 106 ASP A O 1
ATOM 845 N N . ASP A 1 107 ? -1.605 17.938 -9.898 1 95.88 107 ASP A N 1
ATOM 846 C CA . ASP A 1 107 ? -2.455 17.469 -8.812 1 95.88 107 ASP A CA 1
ATOM 847 C C . ASP A 1 107 ? -1.641 16.688 -7.777 1 95.88 107 ASP A C 1
ATOM 849 O O . ASP A 1 107 ? -2.205 16.047 -6.891 1 95.88 107 ASP A O 1
ATOM 853 N N . THR A 1 108 ? -0.333 16.734 -7.934 1 96.81 108 THR A N 1
ATOM 854 C CA . THR A 1 108 ? 0.506 16.188 -6.871 1 96.81 108 THR A CA 1
ATOM 855 C C . THR A 1 108 ? 0.861 17.266 -5.855 1 96.81 108 THR A C 1
ATOM 857 O O . THR A 1 108 ? 0.602 18.453 -6.082 1 96.81 108 THR A O 1
ATOM 860 N N . VAL A 1 109 ? 1.328 16.906 -4.754 1 97.31 109 VAL A N 1
ATOM 861 C CA . VAL A 1 109 ? 1.796 17.844 -3.74 1 97.31 109 VAL A CA 1
ATOM 862 C C . VAL A 1 109 ? 3.314 17.984 -3.828 1 97.31 109 VAL A C 1
ATOM 864 O O . VAL A 1 109 ? 4.02 17 -4.09 1 97.31 109 VAL A O 1
ATOM 867 N N . LYS A 1 110 ? 3.811 19.078 -3.596 1 94.06 110 LYS A N 1
ATOM 868 C CA . LYS A 1 110 ? 5.234 19.391 -3.719 1 94.06 110 LYS A CA 1
ATOM 869 C C . LYS A 1 110 ? 6.051 18.641 -2.67 1 94.06 110 LYS A C 1
ATOM 871 O O . LYS A 1 110 ? 5.629 18.516 -1.519 1 94.06 110 LYS A O 1
ATOM 876 N N . GLY A 1 111 ? 7.305 18.188 -3.123 1 86.06 111 GLY A N 1
ATOM 877 C CA . GLY A 1 111 ? 8.266 17.625 -2.188 1 86.06 111 GLY A CA 1
ATOM 878 C C . GLY A 1 111 ? 8.023 16.156 -1.894 1 86.06 111 GLY A C 1
ATOM 879 O O . GLY A 1 111 ? 7.219 15.508 -2.568 1 86.06 111 GLY A O 1
ATOM 880 N N . GLY A 1 112 ? 8.727 15.555 -0.879 1 81.69 112 GLY A N 1
ATOM 881 C CA . GLY A 1 112 ? 8.57 14.172 -0.445 1 81.69 112 GLY A CA 1
ATOM 882 C C . GLY A 1 112 ? 7.176 13.867 0.066 1 81.69 112 GLY A C 1
ATOM 883 O O . GLY A 1 112 ? 6.676 12.75 -0.104 1 81.69 112 GLY A O 1
ATOM 884 N N . THR A 1 113 ? 6.582 14.953 0.651 1 85.25 113 THR A N 1
ATOM 885 C CA . THR A 1 113 ? 5.203 14.852 1.114 1 85.25 113 THR A CA 1
ATOM 886 C C . THR A 1 113 ? 4.277 14.438 -0.029 1 85.25 113 THR A C 1
ATOM 888 O O . THR A 1 113 ? 3.24 13.812 0.199 1 85.25 113 THR A O 1
ATOM 891 N N . GLY A 1 114 ? 4.695 14.75 -1.119 1 94.06 114 GLY A N 1
ATOM 892 C CA . GLY A 1 114 ? 3.893 14.461 -2.295 1 94.06 114 GLY A CA 1
ATOM 893 C C . GLY A 1 114 ? 3.617 12.977 -2.473 1 94.06 114 GLY A C 1
ATOM 894 O O . GLY A 1 114 ? 2.508 12.586 -2.838 1 94.06 114 GLY A O 1
ATOM 895 N N . TRP A 1 115 ? 4.605 12.172 -2.186 1 93.69 115 TRP A N 1
ATOM 896 C CA . TRP A 1 115 ? 4.387 10.734 -2.295 1 93.69 115 TRP A CA 1
ATOM 897 C C . TRP A 1 115 ? 3.354 10.266 -1.275 1 93.69 115 TRP A C 1
ATOM 899 O O . TRP A 1 115 ? 2.504 9.43 -1.585 1 93.69 115 TRP A O 1
ATOM 909 N N . GLY A 1 116 ? 3.477 10.773 -0.059 1 95.94 116 GLY A N 1
ATOM 910 C CA . GLY A 1 116 ? 2.475 10.43 0.938 1 95.94 116 GLY A CA 1
ATOM 911 C C . GLY A 1 116 ? 1.055 10.695 0.473 1 95.94 116 GLY A C 1
ATOM 912 O O . GLY A 1 116 ? 0.167 9.859 0.661 1 95.94 116 GLY A O 1
ATOM 913 N N . ALA A 1 117 ? 0.891 11.812 -0.13 1 97.75 117 ALA A N 1
ATOM 914 C CA . ALA A 1 117 ? -0.424 12.164 -0.662 1 97.75 117 ALA A CA 1
ATOM 915 C C . ALA A 1 117 ? -0.838 11.203 -1.773 1 97.75 117 ALA A C 1
ATOM 917 O O . ALA A 1 117 ? -1.977 10.727 -1.799 1 97.75 117 ALA A O 1
ATOM 918 N N . GLU A 1 118 ? 0.093 10.961 -2.672 1 96.75 118 GLU A N 1
ATOM 919 C CA . GLU A 1 118 ? -0.208 10.086 -3.803 1 96.75 118 GLU A CA 1
ATOM 920 C C . GLU A 1 118 ? -0.556 8.68 -3.334 1 96.75 118 GLU A C 1
ATOM 922 O O . GLU A 1 118 ? -1.521 8.078 -3.814 1 96.75 118 GLU A O 1
ATOM 927 N N . PHE A 1 119 ? 0.211 8.227 -2.367 1 96.69 119 PHE A N 1
ATOM 928 C CA . PHE A 1 119 ? -0.018 6.895 -1.827 1 96.69 119 PHE A CA 1
ATOM 929 C C . PHE A 1 119 ? -1.369 6.82 -1.127 1 96.69 119 PHE A C 1
ATOM 931 O O . PHE A 1 119 ? -2.072 5.812 -1.229 1 96.69 119 PHE A O 1
ATOM 938 N N . ALA A 1 120 ? -1.738 7.832 -0.454 1 97.75 120 ALA A N 1
ATOM 939 C CA . ALA A 1 120 ? -3.051 7.895 0.183 1 97.75 120 ALA A CA 1
ATOM 940 C C . ALA A 1 120 ? -4.168 7.816 -0.854 1 97.75 120 ALA A C 1
ATOM 942 O O . ALA A 1 120 ? -5.18 7.141 -0.637 1 97.75 120 ALA A O 1
ATOM 943 N N . LYS A 1 121 ? -3.984 8.531 -1.984 1 97.12 121 LYS A N 1
ATOM 944 C CA . LYS A 1 121 ? -4.949 8.477 -3.08 1 97.12 121 LYS A CA 1
ATOM 945 C C . LYS A 1 121 ? -5.094 7.055 -3.615 1 97.12 121 LYS A C 1
ATOM 947 O O . LYS A 1 121 ? -6.207 6.574 -3.816 1 97.12 121 LYS A O 1
ATOM 952 N N . ILE A 1 122 ? -3.943 6.434 -3.771 1 94.94 122 ILE A N 1
ATOM 953 C CA . ILE A 1 122 ? -3.934 5.062 -4.273 1 94.94 122 ILE A CA 1
ATOM 954 C C . ILE A 1 122 ? -4.711 4.16 -3.318 1 94.94 122 ILE A C 1
ATOM 956 O O . ILE A 1 122 ? -5.539 3.355 -3.752 1 94.94 122 ILE A O 1
ATOM 960 N N . CYS A 1 123 ? -4.539 4.379 -2.061 1 95.94 123 CYS A N 1
ATOM 961 C CA . CYS A 1 123 ? -5.141 3.529 -1.038 1 95.94 123 CYS A CA 1
ATOM 962 C C . CYS A 1 123 ? -6.574 3.959 -0.749 1 95.94 123 CYS A C 1
ATOM 964 O O . CYS A 1 123 ? -7.223 3.404 0.139 1 95.94 123 CYS A O 1
ATOM 966 N N . ASN A 1 124 ? -7.031 4.949 -1.443 1 96.12 124 ASN A N 1
ATOM 967 C CA . ASN A 1 124 ? -8.414 5.406 -1.373 1 96.12 124 ASN A CA 1
ATOM 968 C C . ASN A 1 124 ? -8.766 5.926 0.019 1 96.12 124 ASN A C 1
ATOM 970 O O . ASN A 1 124 ? -9.867 5.699 0.512 1 96.12 124 ASN A O 1
ATOM 974 N N . LYS A 1 125 ? -7.828 6.527 0.659 1 96.62 125 LYS A N 1
ATOM 975 C CA . LYS A 1 125 ? -8.078 7.133 1.964 1 96.62 125 LYS A CA 1
ATOM 976 C C . LYS A 1 125 ? -8.555 8.578 1.819 1 96.62 125 LYS A C 1
ATOM 978 O O . LYS A 1 125 ? -8.062 9.312 0.96 1 96.62 125 LYS A O 1
ATOM 983 N N . PRO A 1 126 ? -9.469 8.961 2.715 1 97.69 126 PRO A N 1
ATOM 984 C CA . PRO A 1 126 ? -9.781 10.391 2.709 1 97.69 126 PRO A CA 1
ATOM 985 C C . PRO A 1 126 ? -8.539 11.266 2.883 1 97.69 126 PRO A C 1
ATOM 987 O O . PRO A 1 126 ? -7.809 11.117 3.863 1 97.69 126 PRO A O 1
ATOM 990 N N . THR A 1 127 ? -8.297 12.148 1.893 1 98.44 127 THR A N 1
ATOM 991 C CA . THR A 1 127 ? -7.055 12.906 1.834 1 98.44 127 THR A CA 1
ATOM 992 C C . THR A 1 127 ? -7.332 14.398 1.706 1 98.44 127 THR A C 1
ATOM 994 O O . THR A 1 127 ? -8.039 14.828 0.792 1 98.44 127 THR A O 1
ATOM 997 N N . TYR A 1 128 ? -6.77 15.156 2.625 1 98.88 128 TYR A N 1
ATOM 998 C CA . TYR A 1 128 ? -6.934 16.609 2.684 1 98.88 128 TYR A CA 1
ATOM 999 C C . TYR A 1 128 ? -5.582 17.312 2.631 1 98.88 128 TYR A C 1
ATOM 1001 O O . TYR A 1 128 ? -4.621 16.859 3.26 1 98.88 128 TYR A O 1
ATOM 1009 N N . VAL A 1 129 ? -5.555 18.375 1.872 1 98.81 129 VAL A N 1
ATOM 1010 C CA . VAL A 1 129 ? -4.332 19.172 1.791 1 98.81 129 VAL A CA 1
ATOM 1011 C C . VAL A 1 129 ? -4.648 20.641 2.086 1 98.81 129 VAL A C 1
ATOM 1013 O O . VAL A 1 129 ? -5.574 21.203 1.511 1 98.81 129 VAL A O 1
ATOM 1016 N N . PHE A 1 130 ? -3.973 21.188 3.027 1 98.88 130 PHE A N 1
ATOM 1017 C CA . PHE A 1 130 ? -3.953 22.641 3.127 1 98.88 130 PHE A CA 1
ATOM 1018 C C . PHE A 1 130 ? -2.861 23.234 2.244 1 98.88 130 PHE A C 1
ATOM 1020 O O . PHE A 1 130 ? -1.672 23.062 2.518 1 98.88 130 PHE A O 1
ATOM 1027 N N . ASP A 1 131 ? -3.256 23.906 1.244 1 98.69 131 ASP A N 1
ATOM 1028 C CA . ASP A 1 131 ? -2.33 24.562 0.332 1 98.69 131 ASP A CA 1
ATOM 1029 C C . ASP A 1 131 ? -1.919 25.938 0.868 1 98.69 131 ASP A C 1
ATOM 1031 O O . ASP A 1 131 ? -2.725 26.875 0.886 1 98.69 131 ASP A O 1
ATOM 1035 N N . GLN A 1 132 ? -0.667 26.062 1.181 1 98.5 132 GLN A N 1
ATOM 1036 C CA . GLN A 1 132 ? -0.211 27.266 1.867 1 98.5 132 GLN A CA 1
ATOM 1037 C C . GLN A 1 132 ? -0.188 28.453 0.922 1 98.5 132 GLN A C 1
ATOM 1039 O O . GLN A 1 132 ? -0.246 29.609 1.365 1 98.5 132 GLN A O 1
ATOM 1044 N N . GLU A 1 133 ? -0.071 28.188 -0.337 1 98.38 133 GLU A N 1
ATOM 1045 C CA . GLU A 1 133 ? -0.063 29.281 -1.301 1 98.38 133 GLU A CA 1
ATOM 1046 C C . GLU A 1 133 ? -1.479 29.766 -1.612 1 98.38 133 GLU A C 1
ATOM 1048 O O . GLU A 1 133 ? -1.733 30.969 -1.699 1 98.38 133 GLU A O 1
ATOM 1053 N N . LYS A 1 134 ? -2.363 28.859 -1.739 1 98.19 134 LYS A N 1
ATOM 1054 C CA . LYS A 1 134 ? -3.756 29.203 -2.018 1 98.19 134 LYS A CA 1
ATOM 1055 C C . LYS A 1 134 ? -4.504 29.547 -0.733 1 98.19 134 LYS A C 1
ATOM 1057 O O . LYS A 1 134 ? -5.629 30.047 -0.781 1 98.19 134 LYS A O 1
ATOM 1062 N N . ASP A 1 135 ? -3.914 29.203 0.371 1 98.5 135 ASP A N 1
ATOM 1063 C CA . ASP A 1 135 ? -4.461 29.5 1.693 1 98.5 135 ASP A CA 1
ATOM 1064 C C . ASP A 1 135 ? -5.852 28.891 1.857 1 98.5 135 ASP A C 1
ATOM 1066 O O . ASP A 1 135 ? -6.801 29.578 2.227 1 98.5 135 ASP A O 1
ATOM 1070 N N . ALA A 1 136 ? -5.91 27.562 1.572 1 98.69 136 ALA A N 1
ATOM 1071 C CA . ALA A 1 136 ? -7.195 26.875 1.629 1 98.69 136 ALA A CA 1
ATOM 1072 C C . ALA A 1 136 ? -7 25.359 1.744 1 98.69 136 ALA A C 1
ATOM 1074 O O . ALA A 1 136 ? -5.953 24.828 1.358 1 98.69 136 ALA A O 1
ATOM 1075 N N . TRP A 1 137 ? -8.031 24.734 2.297 1 98.81 137 TRP A N 1
ATOM 1076 C CA . TRP A 1 137 ? -8.07 23.266 2.352 1 98.81 137 TRP A CA 1
ATOM 1077 C C . TRP A 1 137 ? -8.648 22.688 1.064 1 98.81 137 TRP A C 1
ATOM 1079 O O . TRP A 1 137 ? -9.594 23.25 0.496 1 98.81 137 TRP A O 1
ATOM 1089 N N . PHE A 1 138 ? -8.117 21.578 0.673 1 98.81 138 PHE A N 1
ATOM 1090 C CA . PHE A 1 138 ? -8.609 20.812 -0.465 1 98.81 138 PHE A CA 1
ATOM 1091 C C . PHE A 1 138 ? -8.789 19.344 -0.091 1 98.81 138 PHE A C 1
ATOM 1093 O O . PHE A 1 138 ? -7.996 18.797 0.674 1 98.81 138 PHE A O 1
ATOM 1100 N N . GLN A 1 139 ? -9.766 18.719 -0.614 1 98.69 139 GLN A N 1
ATOM 1101 C CA . GLN A 1 139 ? -10 17.281 -0.469 1 98.69 139 GLN A CA 1
ATOM 1102 C C . GLN A 1 139 ? -9.891 16.562 -1.812 1 98.69 139 GLN A C 1
ATOM 1104 O O . GLN A 1 139 ? -10.375 17.062 -2.828 1 98.69 139 GLN A O 1
ATOM 1109 N N . TRP A 1 140 ? -9.188 15.5 -1.825 1 98.06 140 TRP A N 1
ATOM 1110 C CA . TRP A 1 140 ? -9.133 14.688 -3.039 1 98.06 140 TRP A CA 1
ATOM 1111 C C . TRP A 1 140 ? -10.438 13.93 -3.246 1 98.06 140 TRP A C 1
ATOM 1113 O O . TRP A 1 140 ? -10.922 13.25 -2.336 1 98.06 140 TRP A O 1
ATOM 1123 N N . ASP A 1 141 ? -10.984 14.148 -4.352 1 94.75 141 ASP A N 1
ATOM 1124 C CA . ASP A 1 141 ? -12.258 13.508 -4.68 1 94.75 141 ASP A CA 1
ATOM 1125 C C . ASP A 1 141 ? -12.172 12.773 -6.02 1 94.75 141 ASP A C 1
ATOM 1127 O O . ASP A 1 141 ? -12.43 13.359 -7.07 1 94.75 141 ASP A O 1
ATOM 1131 N N . LYS A 1 142 ? -11.961 11.438 -6.031 1 88.25 142 LYS A N 1
ATOM 1132 C CA . LYS A 1 142 ? -11.875 10.508 -7.152 1 88.25 142 LYS A CA 1
ATOM 1133 C C . LYS A 1 142 ? -10.734 10.875 -8.094 1 88.25 142 LYS A C 1
ATOM 1135 O O . LYS A 1 142 ? -9.727 10.156 -8.164 1 88.25 142 LYS A O 1
ATOM 1140 N N . ASP A 1 143 ? -10.766 12.133 -8.719 1 92.25 143 ASP A N 1
ATOM 1141 C CA . ASP A 1 143 ? -9.719 12.422 -9.695 1 92.25 143 ASP A CA 1
ATOM 1142 C C . ASP A 1 143 ? -9.344 13.906 -9.672 1 92.25 143 ASP A C 1
ATOM 1144 O O . ASP A 1 143 ? -8.656 14.391 -10.578 1 92.25 143 ASP A O 1
ATOM 1148 N N . GLN A 1 144 ? -9.812 14.57 -8.57 1 96.69 144 GLN A N 1
ATOM 1149 C CA . GLN A 1 144 ? -9.492 16 -8.539 1 96.69 144 GLN A CA 1
ATOM 1150 C C . GLN A 1 144 ? -9.484 16.516 -7.102 1 96.69 144 GLN A C 1
ATOM 1152 O O . GLN A 1 144 ? -10.102 15.93 -6.215 1 96.69 144 GLN A O 1
ATOM 1157 N N . TRP A 1 145 ? -8.828 17.641 -6.969 1 98 145 TRP A N 1
ATOM 1158 C CA . TRP A 1 145 ? -8.875 18.391 -5.715 1 98 145 TRP A CA 1
ATOM 1159 C C . TRP A 1 145 ? -10.078 19.328 -5.68 1 98 145 TRP A C 1
ATOM 1161 O O . TRP A 1 145 ? -10.305 20.094 -6.617 1 98 145 TRP A O 1
ATOM 1171 N N . ASN A 1 146 ? -10.812 19.266 -4.652 1 98.31 146 ASN A N 1
ATOM 1172 C CA . ASN A 1 146 ? -11.883 20.219 -4.41 1 98.31 146 ASN A CA 1
ATOM 1173 C C . ASN A 1 146 ? -11.617 21.078 -3.17 1 98.31 146 ASN A C 1
ATOM 1175 O O . ASN A 1 146 ? -11.312 20.547 -2.102 1 98.31 146 ASN A O 1
ATOM 1179 N N . GLN A 1 147 ? -11.703 22.344 -3.389 1 98.31 147 GLN A N 1
ATOM 1180 C CA . GLN A 1 147 ? -11.57 23.219 -2.227 1 98.31 147 GLN A CA 1
ATOM 1181 C C . GLN A 1 147 ? -12.711 23 -1.237 1 98.31 147 GLN A C 1
ATOM 1183 O O . GLN A 1 147 ? -13.867 22.875 -1.636 1 98.31 147 GLN A O 1
ATOM 1188 N N . ILE A 1 148 ? -12.336 22.922 -0.019 1 97.69 148 ILE A N 1
ATOM 1189 C CA . ILE A 1 148 ? -13.352 22.75 1.013 1 97.69 148 ILE A CA 1
ATOM 1190 C C . ILE A 1 148 ? -13.117 23.75 2.141 1 97.69 148 ILE A C 1
ATOM 1192 O O . ILE A 1 148 ? -11.992 24.203 2.361 1 97.69 148 ILE A O 1
ATOM 1196 N N . ALA A 1 149 ? -14.07 24.125 2.83 1 90.88 149 ALA A N 1
ATOM 1197 C CA . ALA A 1 149 ? -13.945 25.188 3.82 1 90.88 149 ALA A CA 1
ATOM 1198 C C . ALA A 1 149 ? -13.375 24.656 5.133 1 90.88 149 ALA A C 1
ATOM 1200 O O . ALA A 1 149 ? -12.375 25.172 5.641 1 90.88 149 ALA A O 1
ATOM 1201 N N . GLU A 1 150 ? -14.047 23.578 5.695 1 92.31 150 GLU A N 1
ATOM 1202 C CA . GLU A 1 150 ? -13.633 23.172 7.035 1 92.31 150 GLU A CA 1
ATOM 1203 C C . GLU A 1 150 ? -13.617 21.641 7.172 1 92.31 150 GLU A C 1
ATOM 1205 O O . GLU A 1 150 ? -14.562 21.062 7.699 1 92.31 150 GLU A O 1
ATOM 1210 N N . PRO A 1 151 ? -12.438 21.078 6.82 1 97.31 151 PRO A N 1
ATOM 1211 C CA . PRO A 1 151 ? -12.398 19.641 7.086 1 97.31 151 PRO A CA 1
ATOM 1212 C C . PRO A 1 151 ? -12.391 19.312 8.578 1 97.31 151 PRO A C 1
ATOM 1214 O O . PRO A 1 151 ? -12.039 20.172 9.398 1 97.31 151 PRO A O 1
ATOM 1217 N N . LEU A 1 152 ? -12.852 18.109 8.922 1 98.31 152 LEU A N 1
ATOM 1218 C CA . LEU A 1 152 ? -12.859 17.594 10.289 1 98.31 152 LEU A CA 1
ATOM 1219 C C . LEU A 1 152 ? -12.062 16.297 10.398 1 98.31 152 LEU A C 1
ATOM 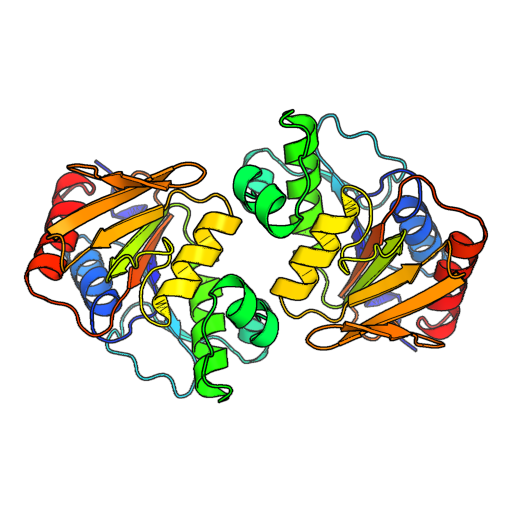1221 O O . LEU A 1 152 ? -12.062 15.492 9.461 1 98.31 152 LEU A O 1
ATOM 1225 N N . ILE A 1 153 ? -11.406 16.188 11.516 1 98.5 153 ILE A N 1
ATOM 1226 C CA . ILE A 1 153 ? -10.953 14.844 11.883 1 98.5 153 ILE A CA 1
ATOM 1227 C C . ILE A 1 153 ? -12.133 14.008 12.375 1 98.5 153 ILE A C 1
ATOM 1229 O O . ILE A 1 153 ? -12.766 14.352 13.375 1 98.5 153 ILE A O 1
ATOM 1233 N N . THR A 1 154 ? -12.422 12.961 11.688 1 97.88 154 THR A N 1
ATOM 1234 C CA . THR A 1 154 ? -13.625 12.203 12.023 1 97.88 154 THR A CA 1
ATOM 1235 C C . THR A 1 154 ? -13.266 10.781 12.438 1 97.88 154 THR A C 1
ATOM 1237 O O . THR A 1 154 ? -14.117 10.047 12.953 1 97.88 154 THR A O 1
ATOM 1240 N N . LYS A 1 155 ? -12.008 10.406 12.148 1 97.31 155 LYS A N 1
ATOM 1241 C CA . LYS A 1 155 ? -11.539 9.07 12.508 1 97.31 155 LYS A CA 1
ATOM 1242 C C . LYS A 1 155 ? -10.57 9.125 13.68 1 97.31 155 LYS A C 1
ATOM 1244 O O . LYS A 1 155 ? -9.742 10.039 13.766 1 97.31 155 LYS A O 1
ATOM 1249 N N . ARG A 1 156 ? -10.625 8.141 14.547 1 97.38 156 ARG A N 1
ATOM 1250 C CA . ARG A 1 156 ? -9.789 8.109 15.75 1 97.38 156 ARG A CA 1
ATOM 1251 C C . ARG A 1 156 ? -8.32 7.957 15.391 1 97.38 156 ARG A C 1
ATOM 1253 O O . ARG A 1 156 ? -7.441 8.398 16.141 1 97.38 156 ARG A O 1
ATOM 1260 N N . HIS A 1 157 ? -8.039 7.301 14.281 1 98.25 157 HIS A N 1
ATOM 1261 C CA . HIS A 1 157 ? -6.68 7.141 13.781 1 98.25 157 HIS A CA 1
ATOM 1262 C C . HIS A 1 157 ? -6.441 7.988 12.539 1 98.25 157 HIS A C 1
ATOM 1264 O O . HIS A 1 157 ? -6.969 7.684 11.469 1 98.25 157 HIS A O 1
ATOM 1270 N N . PHE A 1 158 ? -5.691 9.016 12.734 1 98.75 158 PHE A N 1
ATOM 1271 C CA . PHE A 1 158 ? -5.469 9.898 11.594 1 98.75 158 PHE A CA 1
ATOM 1272 C C . PHE A 1 158 ? -3.988 10.234 11.453 1 98.75 158 PHE A C 1
ATOM 1274 O O . PHE A 1 158 ? -3.207 10.023 12.383 1 98.75 158 PHE A O 1
ATOM 1281 N N . THR A 1 159 ? -3.625 10.695 10.273 1 98.81 159 THR A N 1
ATOM 1282 C CA . THR A 1 159 ? -2.244 11.047 9.969 1 98.81 159 THR A CA 1
ATOM 1283 C C . THR A 1 159 ? -2.115 12.547 9.727 1 98.81 159 THR A C 1
ATOM 1285 O O . THR A 1 159 ? -2.957 13.148 9.055 1 98.81 159 THR A O 1
ATOM 1288 N N . GLY A 1 160 ? -1.146 13.148 10.297 1 98.75 160 GLY A N 1
ATOM 1289 C CA . GLY A 1 160 ? -0.718 14.5 10 1 98.75 160 GLY A CA 1
ATOM 1290 C C . GLY A 1 160 ? 0.702 14.578 9.469 1 98.75 160 GLY A C 1
ATOM 1291 O O . GLY A 1 160 ? 1.647 14.18 10.156 1 98.75 160 GLY A O 1
ATOM 1292 N N . THR A 1 161 ? 0.872 15.016 8.234 1 98.25 161 THR A N 1
ATOM 1293 C CA . THR A 1 161 ? 2.184 15.094 7.605 1 98.25 161 THR A CA 1
ATOM 1294 C C . THR A 1 161 ? 2.25 16.281 6.645 1 98.25 161 THR A C 1
ATOM 1296 O O . THR A 1 161 ? 1.299 17.062 6.543 1 98.25 161 THR A O 1
ATOM 1299 N N . GLY A 1 162 ? 3.518 16.562 6.098 1 97.56 162 GLY A N 1
ATOM 1300 C CA . GLY A 1 162 ? 3.576 17.672 5.16 1 97.56 162 GLY A CA 1
ATOM 1301 C C . GLY A 1 162 ? 4.953 18.297 5.066 1 97.56 162 GLY A C 1
ATOM 1302 O O . GLY A 1 162 ? 5.961 17.641 5.32 1 97.56 162 GLY A O 1
ATOM 1303 N N . THR A 1 163 ? 4.949 19.562 4.734 1 97.19 163 THR A N 1
ATOM 1304 C CA . THR A 1 163 ? 6.16 20.297 4.375 1 97.19 163 THR A CA 1
ATOM 1305 C C . THR A 1 163 ? 6.996 20.594 5.617 1 97.19 163 THR A C 1
ATOM 1307 O O . THR A 1 163 ? 6.449 20.875 6.688 1 97.19 163 THR A O 1
ATOM 1310 N N . ARG A 1 164 ? 8.305 20.625 5.453 1 95.06 164 ARG A N 1
ATOM 1311 C CA . ARG A 1 164 ? 9.219 21.094 6.488 1 95.06 164 ARG A CA 1
ATOM 1312 C C . ARG A 1 164 ? 9.188 22.609 6.594 1 95.06 164 ARG A C 1
ATOM 1314 O O . ARG A 1 164 ? 9.633 23.172 7.594 1 95.06 164 ARG A O 1
ATOM 1321 N N . PHE A 1 165 ? 8.695 23.188 5.508 1 96.75 165 PHE A N 1
ATOM 1322 C CA . PHE A 1 165 ? 8.617 24.641 5.453 1 96.75 165 PHE A CA 1
ATOM 1323 C C . PHE A 1 165 ? 7.215 25.125 5.805 1 96.75 165 PHE A C 1
ATOM 1325 O O . PHE A 1 165 ? 6.535 25.734 4.973 1 96.75 165 PHE A O 1
ATOM 1332 N N . LEU A 1 166 ? 6.902 24.969 6.996 1 98.19 166 LEU A N 1
ATOM 1333 C CA . LEU A 1 166 ? 5.57 25.312 7.477 1 98.19 166 LEU A CA 1
ATOM 1334 C C . LEU A 1 166 ? 5.445 26.812 7.699 1 98.19 166 LEU A C 1
ATOM 1336 O O . LEU A 1 166 ? 6.27 27.422 8.391 1 98.19 166 LEU A O 1
ATOM 1340 N N . GLN A 1 167 ? 4.5 27.375 7.082 1 98.5 167 GLN A N 1
ATOM 1341 C CA . GLN A 1 167 ? 4.215 28.797 7.227 1 98.5 167 GLN A CA 1
ATOM 1342 C C . GLN A 1 167 ? 3.166 29.047 8.312 1 98.5 167 GLN A C 1
ATOM 1344 O O . GLN A 1 167 ? 2.551 28.094 8.805 1 98.5 167 GLN A O 1
ATOM 1349 N N . GLU A 1 168 ? 2.963 30.281 8.633 1 98.62 168 GLU A N 1
ATOM 1350 C CA . GLU A 1 168 ? 2.047 30.641 9.711 1 98.62 168 GLU A CA 1
ATOM 1351 C C . GLU A 1 168 ? 0.613 30.234 9.367 1 98.62 168 GLU A C 1
ATOM 1353 O O . GLU A 1 168 ? -0.129 29.766 10.234 1 98.62 168 GLU A O 1
ATOM 1358 N N . ASN A 1 169 ? 0.222 30.438 8.156 1 98.75 169 ASN A N 1
ATOM 1359 C CA . ASN A 1 169 ? -1.14 30.062 7.797 1 98.75 169 ASN A CA 1
ATOM 1360 C C . ASN A 1 169 ? -1.349 28.547 7.898 1 98.75 169 ASN A C 1
ATOM 1362 O O . ASN A 1 169 ? -2.441 28.094 8.234 1 98.75 169 ASN A O 1
ATOM 1366 N N . GLY A 1 170 ? -0.324 27.797 7.586 1 98.62 170 GLY A N 1
ATOM 1367 C CA . GLY A 1 170 ? -0.399 26.359 7.797 1 98.62 170 GLY A CA 1
ATOM 1368 C C . GLY A 1 170 ? -0.552 25.969 9.258 1 98.62 170 GLY A C 1
ATOM 1369 O O . GLY A 1 170 ? -1.347 25.094 9.594 1 98.62 170 GLY A O 1
ATOM 1370 N N . ARG A 1 171 ? 0.171 26.656 10.086 1 98.69 171 ARG A N 1
ATOM 1371 C CA . ARG A 1 171 ? 0.071 26.406 11.516 1 98.69 171 ARG A CA 1
ATOM 1372 C C . ARG A 1 171 ? -1.338 26.703 12.023 1 98.69 171 ARG A C 1
ATOM 1374 O O . ARG A 1 171 ? -1.888 25.922 12.82 1 98.69 171 ARG A O 1
ATOM 1381 N N . GLN A 1 172 ? -1.851 27.75 11.578 1 98.69 172 GLN A N 1
ATOM 1382 C CA . GLN A 1 172 ? -3.197 28.141 11.977 1 98.69 172 GLN A CA 1
ATOM 1383 C C . GLN A 1 172 ? -4.234 27.141 11.469 1 98.69 172 GLN A C 1
ATOM 1385 O O . GLN A 1 172 ? -5.223 26.859 12.148 1 98.69 172 GLN A O 1
ATOM 1390 N N . ALA A 1 173 ? -3.988 26.672 10.273 1 98.69 173 ALA A N 1
ATOM 1391 C CA . ALA A 1 173 ? -4.914 25.703 9.695 1 98.69 173 ALA A CA 1
ATOM 1392 C C . ALA A 1 173 ? -4.957 24.422 10.523 1 98.69 173 ALA A C 1
ATOM 1394 O O . ALA A 1 173 ? -6.031 23.859 10.75 1 98.69 173 ALA A O 1
ATOM 1395 N N . ILE A 1 174 ? -3.807 23.953 10.977 1 98.75 174 ILE A N 1
ATOM 1396 C CA . ILE A 1 174 ? -3.744 22.75 11.805 1 98.75 174 ILE A CA 1
ATOM 1397 C C . ILE A 1 174 ? -4.449 23.016 13.133 1 98.75 174 ILE A C 1
ATOM 1399 O O . ILE A 1 174 ? -5.246 22.188 13.586 1 98.75 174 ILE A O 1
ATOM 1403 N N . ALA A 1 175 ? -4.145 24.141 13.727 1 98.62 175 ALA A N 1
ATOM 1404 C CA . ALA A 1 175 ? -4.758 24.484 15 1 98.62 175 ALA A CA 1
ATOM 1405 C C . ALA A 1 175 ? -6.281 24.531 14.891 1 98.62 175 ALA A C 1
ATOM 1407 O O . ALA A 1 175 ? -6.984 23.984 15.75 1 98.62 175 ALA A O 1
ATOM 1408 N N . ALA A 1 176 ? -6.754 25.172 13.844 1 98.56 176 ALA A N 1
ATOM 1409 C CA . ALA A 1 176 ? -8.195 25.266 13.625 1 98.56 176 ALA A CA 1
ATOM 1410 C C . ALA A 1 176 ? -8.812 23.891 13.398 1 98.56 176 ALA A C 1
ATOM 1412 O O . ALA A 1 176 ? -9.938 23.625 13.82 1 98.56 176 ALA A O 1
ATOM 1413 N N . LEU A 1 177 ? -8.133 23.031 12.672 1 98.62 177 LEU A N 1
ATOM 1414 C CA . LEU A 1 177 ? -8.586 21.672 12.438 1 98.62 177 LEU A CA 1
ATOM 1415 C C . LEU A 1 177 ? -8.805 20.938 13.75 1 98.62 177 LEU A C 1
ATOM 1417 O O . LEU A 1 177 ? -9.844 20.297 13.945 1 98.62 177 LEU A O 1
ATOM 1421 N N . TYR A 1 178 ? -7.824 21 14.648 1 98.5 178 TYR A N 1
ATOM 1422 C CA . TYR A 1 178 ? -7.953 20.359 15.953 1 98.5 178 TYR A CA 1
ATOM 1423 C C . TYR A 1 178 ? -9.109 20.953 16.734 1 98.5 178 TYR A C 1
ATOM 1425 O O . TYR A 1 178 ? -9.914 20.234 17.328 1 98.5 178 TYR A O 1
ATOM 1433 N N . GLU A 1 179 ? -9.188 22.266 16.719 1 97.94 179 GLU A N 1
ATOM 1434 C CA . GLU A 1 179 ? -10.195 22.969 17.5 1 97.94 179 GLU A CA 1
ATOM 1435 C C . GLU A 1 179 ? -11.602 22.547 17.109 1 97.94 179 GLU A C 1
ATOM 1437 O O . GLU A 1 179 ? -12.461 22.344 17.969 1 97.94 179 GLU A O 1
ATOM 1442 N N . ARG A 1 180 ? -11.805 22.328 15.898 1 97.5 180 ARG A N 1
ATOM 1443 C CA . ARG A 1 180 ? -13.156 22 15.445 1 97.5 180 ARG A CA 1
ATOM 1444 C C . ARG A 1 180 ? -13.422 20.5 15.523 1 97.5 180 ARG A C 1
ATOM 1446 O O . ARG A 1 180 ? -14.57 20.062 15.453 1 97.5 180 ARG A O 1
ATOM 1453 N N . SER A 1 181 ? -12.398 19.672 15.672 1 98.19 181 SER A N 1
ATOM 1454 C CA . SER A 1 181 ? -12.578 18.234 15.516 1 98.19 181 SER A CA 1
ATOM 1455 C C . SER A 1 181 ? -12.516 17.531 16.875 1 98.19 181 SER A C 1
ATOM 1457 O O . SER A 1 181 ? -13.078 16.453 17.031 1 98.19 181 SER A O 1
ATOM 1459 N N . ILE A 1 182 ? -11.75 18.141 17.781 1 97.31 182 ILE A N 1
ATOM 1460 C CA . ILE A 1 182 ? -11.398 17.422 19 1 97.31 182 ILE A CA 1
ATOM 1461 C C . ILE A 1 182 ? -12 18.125 20.219 1 97.31 182 ILE A C 1
ATOM 1463 O O . ILE A 1 182 ? -11.875 19.344 20.344 1 97.31 182 ILE A O 1
ATOM 1467 N N . ALA A 1 183 ? -12.617 17.359 21 1 92.31 183 ALA A N 1
ATOM 1468 C CA . ALA A 1 183 ? -13.164 17.906 22.234 1 92.31 183 ALA A CA 1
ATOM 1469 C C . ALA A 1 183 ? -12.055 18.422 23.141 1 92.31 183 ALA A C 1
ATOM 1471 O O . ALA A 1 183 ? -10.992 17.812 23.25 1 92.31 183 ALA A O 1
ATOM 1472 N N . PRO A 1 184 ? -12.383 19.516 23.766 1 83.69 184 PRO A N 1
ATOM 1473 C CA . PRO A 1 184 ? -11.367 20.125 24.641 1 83.69 184 PRO A CA 1
ATOM 1474 C C . PRO A 1 184 ? -11.086 19.281 25.891 1 83.69 184 PRO A C 1
ATOM 1476 O O . PRO A 1 184 ? -11.969 18.562 26.359 1 83.69 184 PRO A O 1
ATOM 1479 N N . MET B 1 1 ? 17.5 -24.812 -0.604 1 94.12 1 MET B N 1
ATOM 1480 C CA . MET B 1 1 ? 16.078 -25.094 -0.499 1 94.12 1 MET B CA 1
ATOM 1481 C C . MET B 1 1 ? 15.539 -24.688 0.87 1 94.12 1 MET B C 1
ATOM 1483 O O . MET B 1 1 ? 16.234 -24.812 1.877 1 94.12 1 MET B O 1
ATOM 1487 N N . LEU B 1 2 ? 14.242 -24.234 0.833 1 97.19 2 LEU B N 1
ATOM 1488 C CA . LEU B 1 2 ? 13.648 -23.75 2.074 1 97.19 2 LEU B CA 1
ATOM 1489 C C . LEU B 1 2 ? 13.008 -24.891 2.854 1 97.19 2 LEU B C 1
ATOM 1491 O O . LEU B 1 2 ? 12.523 -25.859 2.26 1 97.19 2 LEU B O 1
ATOM 1495 N N . ASN B 1 3 ? 13.055 -24.781 4.141 1 97.81 3 ASN B N 1
ATOM 1496 C CA . ASN B 1 3 ? 12.281 -25.672 5.004 1 97.81 3 ASN B CA 1
ATOM 1497 C C . ASN B 1 3 ? 10.789 -25.344 4.953 1 97.81 3 ASN B C 1
ATOM 1499 O O . ASN B 1 3 ? 10.367 -24.281 5.398 1 97.81 3 ASN B O 1
ATOM 1503 N N . PRO B 1 4 ? 9.961 -26.219 4.453 1 97.62 4 PRO B N 1
ATOM 1504 C CA . PRO B 1 4 ? 8.539 -25.922 4.258 1 97.62 4 PRO B CA 1
ATOM 1505 C C . PRO B 1 4 ? 7.828 -25.562 5.562 1 97.62 4 PRO B C 1
ATOM 1507 O O . PRO B 1 4 ? 6.883 -24.781 5.562 1 97.62 4 PRO B O 1
ATOM 1510 N N . ASN B 1 5 ? 8.289 -26.078 6.68 1 96.62 5 ASN B N 1
ATOM 1511 C CA . ASN B 1 5 ? 7.629 -25.844 7.965 1 96.62 5 ASN B CA 1
ATOM 1512 C C . ASN B 1 5 ? 7.766 -24.406 8.414 1 96.62 5 ASN B C 1
ATOM 1514 O O . ASN B 1 5 ? 7.066 -23.969 9.336 1 96.62 5 ASN B O 1
ATOM 1518 N N . GLU B 1 6 ? 8.57 -23.703 7.719 1 97.62 6 GLU B N 1
ATOM 1519 C CA . GLU B 1 6 ? 8.805 -22.312 8.086 1 97.62 6 GLU B CA 1
ATOM 1520 C C . GLU B 1 6 ? 8.18 -21.359 7.062 1 97.62 6 GLU B C 1
ATOM 1522 O O . GLU B 1 6 ? 8.25 -20.141 7.219 1 97.62 6 GLU B O 1
ATOM 1527 N N . CYS B 1 7 ? 7.566 -21.938 6.055 1 98.19 7 CYS B N 1
ATOM 1528 C CA . CYS B 1 7 ? 7.062 -21.125 4.953 1 98.19 7 CYS B CA 1
ATOM 1529 C C . CYS B 1 7 ? 5.559 -20.906 5.074 1 98.19 7 CYS B C 1
ATOM 1531 O O . CYS B 1 7 ? 4.844 -21.781 5.566 1 98.19 7 CYS B O 1
ATOM 1533 N N . ILE B 1 8 ? 5.105 -19.781 4.688 1 98.75 8 ILE B N 1
ATOM 1534 C CA . ILE B 1 8 ? 3.684 -19.469 4.559 1 98.75 8 ILE B CA 1
ATOM 1535 C C . ILE B 1 8 ? 3.393 -18.953 3.152 1 98.75 8 ILE B C 1
ATOM 1537 O O . ILE B 1 8 ? 4.062 -18.031 2.672 1 98.75 8 ILE B O 1
ATOM 1541 N N . LEU B 1 9 ? 2.48 -19.578 2.494 1 98.88 9 LEU B N 1
ATOM 1542 C CA . LEU B 1 9 ? 1.931 -19.062 1.242 1 98.88 9 LEU B CA 1
ATOM 1543 C C . LEU B 1 9 ? 0.754 -18.141 1.504 1 98.88 9 LEU B C 1
ATOM 1545 O O . LEU B 1 9 ? -0.214 -18.516 2.166 1 98.88 9 LEU B O 1
ATOM 1549 N N . PHE B 1 10 ? 0.804 -16.953 1.006 1 98.81 10 PHE B N 1
ATOM 1550 C CA . PHE B 1 10 ? -0.335 -16.031 0.998 1 98.81 10 PHE B CA 1
ATOM 1551 C C . PHE B 1 10 ? -1.001 -16.016 -0.373 1 98.81 10 PHE B C 1
ATOM 1553 O O . PHE B 1 10 ? -0.336 -15.805 -1.389 1 98.81 10 PHE B O 1
ATOM 1560 N N . SER B 1 11 ? -2.254 -16.25 -0.383 1 98.5 11 SER B N 1
ATOM 1561 C CA . SER B 1 11 ? -3.023 -16.344 -1.62 1 98.5 11 SER B CA 1
ATOM 1562 C C . SER B 1 11 ? -4.488 -16 -1.385 1 98.5 11 SER B C 1
ATOM 1564 O O . SER B 1 11 ? -4.816 -15.273 -0.445 1 98.5 11 SER B O 1
ATOM 1566 N N . GLY B 1 12 ? -5.348 -16.266 -2.393 1 97.19 12 GLY B N 1
ATOM 1567 C CA . GLY B 1 12 ? -6.766 -15.969 -2.285 1 97.19 12 GLY B CA 1
ATOM 1568 C C . GLY B 1 12 ? -7.645 -17.203 -2.395 1 97.19 12 GLY B C 1
ATOM 1569 O O . GLY B 1 12 ? -8.852 -17.141 -2.143 1 97.19 12 GLY B O 1
ATOM 1570 N N . GLY B 1 13 ? -7.035 -18.25 -2.832 1 97.38 13 GLY B N 1
ATOM 1571 C CA . GLY B 1 13 ? -7.734 -19.516 -2.877 1 97.38 13 GLY B CA 1
ATOM 1572 C C . GLY B 1 13 ? -8.688 -19.641 -4.055 1 97.38 13 GLY B C 1
ATOM 1573 O O . GLY B 1 13 ? -9.461 -20.594 -4.141 1 97.38 13 GLY B O 1
ATOM 1574 N N . ALA B 1 14 ? -8.75 -18.75 -4.98 1 95.88 14 ALA B N 1
ATOM 1575 C CA . ALA B 1 14 ? -9.648 -18.766 -6.133 1 95.88 14 ALA B CA 1
ATOM 1576 C C . ALA B 1 14 ? -9.273 -19.875 -7.109 1 95.88 14 ALA B C 1
ATOM 1578 O O . ALA B 1 14 ? -8.164 -20.406 -7.047 1 95.88 14 ALA B O 1
ATOM 1579 N N . THR B 1 15 ? -10.195 -20.125 -7.98 1 96.5 15 THR B N 1
ATOM 1580 C CA . THR B 1 15 ? -9.953 -21.109 -9.031 1 96.5 15 THR B CA 1
ATOM 1581 C C . THR B 1 15 ? -8.781 -20.672 -9.914 1 96.5 15 THR B C 1
ATOM 1583 O O . THR B 1 15 ? -8.609 -19.484 -10.195 1 96.5 15 THR B O 1
ATOM 1586 N N . GLY B 1 16 ? -8.008 -21.672 -10.375 1 97.69 16 GLY B N 1
ATOM 1587 C CA . GLY B 1 16 ? -6.895 -21.391 -11.258 1 97.69 16 GLY B CA 1
ATOM 1588 C C . GLY B 1 16 ? -5.555 -21.344 -10.547 1 97.69 16 GLY B C 1
ATOM 1589 O O . GLY B 1 16 ? -5.199 -22.281 -9.828 1 97.69 16 GLY B O 1
ATOM 1590 N N . THR B 1 17 ? -4.824 -20.266 -10.711 1 98.5 17 THR B N 1
ATOM 1591 C CA . THR B 1 17 ? -3.461 -20.141 -10.211 1 98.5 17 THR B CA 1
ATOM 1592 C C . THR B 1 17 ? -3.422 -20.281 -8.695 1 98.5 17 THR B C 1
ATOM 1594 O O . THR B 1 17 ? -2.6 -21.031 -8.156 1 98.5 17 THR B O 1
ATOM 1597 N N . GLU B 1 18 ? -4.324 -19.578 -8.039 1 98.19 18 GLU B N 1
ATOM 1598 C CA . GLU B 1 18 ? -4.289 -19.562 -6.578 1 98.19 18 GLU B CA 1
ATOM 1599 C C . GLU B 1 18 ? -4.574 -20.953 -6.004 1 98.19 18 GLU B C 1
ATOM 1601 O O . GLU B 1 18 ? -3.912 -21.391 -5.059 1 98.19 18 GLU B O 1
ATOM 1606 N N . ALA B 1 19 ? -5.5 -21.641 -6.59 1 98.25 19 ALA B N 1
ATOM 1607 C CA . ALA B 1 19 ? -5.789 -23.016 -6.156 1 98.25 19 ALA B CA 1
ATOM 1608 C C . ALA B 1 19 ? -4.59 -23.922 -6.395 1 98.25 19 ALA B C 1
ATOM 1610 O O . ALA B 1 19 ? -4.285 -24.781 -5.566 1 98.25 19 ALA B O 1
ATOM 1611 N N . ALA B 1 20 ? -3.941 -23.75 -7.5 1 98.62 20 ALA B N 1
ATOM 1612 C CA . ALA B 1 20 ? -2.787 -24.578 -7.832 1 98.62 20 ALA B CA 1
ATOM 1613 C C . ALA B 1 20 ? -1.642 -24.344 -6.852 1 98.62 20 ALA B C 1
ATOM 1615 O O . ALA B 1 20 ? -1.012 -25.297 -6.383 1 98.62 20 ALA B O 1
ATOM 1616 N N . PHE B 1 21 ? -1.341 -23.062 -6.531 1 98.81 21 PHE B N 1
ATOM 1617 C CA . PHE B 1 21 ? -0.33 -22.766 -5.527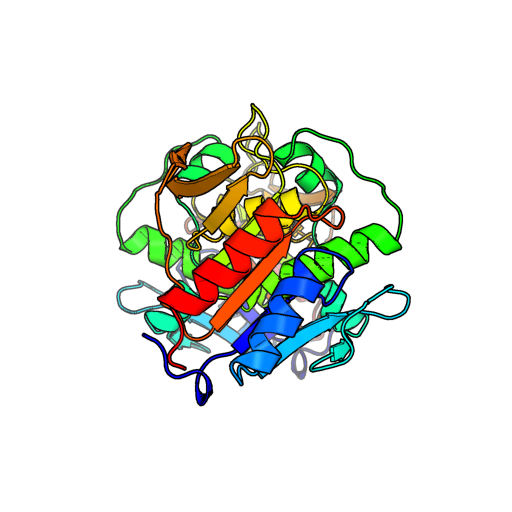 1 98.81 21 PHE B CA 1
ATOM 1618 C C . PHE B 1 21 ? -0.68 -23.406 -4.191 1 98.81 21 PHE B C 1
ATOM 1620 O O . PHE B 1 21 ? 0.191 -23.953 -3.518 1 98.81 21 PHE B O 1
ATOM 1627 N N . GLY B 1 22 ? -1.938 -23.297 -3.836 1 98.62 22 GLY B N 1
ATOM 1628 C CA . GLY B 1 22 ? -2.391 -23.875 -2.582 1 98.62 22 GLY B CA 1
ATOM 1629 C C . GLY B 1 22 ? -2.232 -25.391 -2.533 1 98.62 22 GLY B C 1
ATOM 1630 O O . GLY B 1 22 ? -1.775 -25.938 -1.527 1 98.62 22 GLY B O 1
ATOM 1631 N N . ALA B 1 23 ? -2.641 -26.078 -3.564 1 98.38 23 ALA B N 1
ATOM 1632 C CA . ALA B 1 23 ? -2.547 -27.531 -3.621 1 98.38 23 ALA B CA 1
ATOM 1633 C C . ALA B 1 23 ? -1.102 -28 -3.461 1 98.38 23 ALA B C 1
ATOM 1635 O O . ALA B 1 23 ? -0.828 -28.969 -2.746 1 98.38 23 ALA B O 1
ATOM 1636 N N . LEU B 1 24 ? -0.217 -27.328 -4.09 1 98.44 24 LEU B N 1
ATOM 1637 C CA . LEU B 1 24 ? 1.194 -27.672 -3.992 1 98.44 24 LEU B CA 1
ATOM 1638 C C . LEU B 1 24 ? 1.744 -27.344 -2.609 1 98.44 24 LEU B C 1
ATOM 1640 O O . LEU B 1 24 ? 2.557 -28.094 -2.062 1 98.44 24 LEU B O 1
ATOM 1644 N N . ALA B 1 25 ? 1.312 -26.203 -2.072 1 98.44 25 ALA B N 1
ATOM 1645 C CA . ALA B 1 25 ? 1.713 -25.875 -0.705 1 98.44 25 ALA B CA 1
ATOM 1646 C C . ALA B 1 25 ? 1.341 -27 0.257 1 98.44 25 ALA B C 1
ATOM 1648 O O . ALA B 1 25 ? 2.146 -27.391 1.104 1 98.44 25 ALA B O 1
ATOM 1649 N N . GLU B 1 26 ? 0.156 -27.469 0.087 1 97.94 26 GLU B N 1
ATOM 1650 C CA . GLU B 1 26 ? -0.315 -28.578 0.914 1 97.94 26 GLU B CA 1
ATOM 1651 C C . GLU B 1 26 ? 0.559 -29.812 0.729 1 97.94 26 GLU B C 1
ATOM 1653 O O . GLU B 1 26 ? 0.942 -30.453 1.706 1 97.94 26 GLU B O 1
ATOM 1658 N N . GLN B 1 27 ? 0.877 -30.141 -0.469 1 97.62 27 GLN B N 1
ATOM 1659 C CA . GLN B 1 27 ? 1.691 -31.312 -0.785 1 97.62 27 GLN B CA 1
ATOM 1660 C C . GLN B 1 27 ? 3.07 -31.219 -0.141 1 97.62 27 GLN B C 1
ATOM 1662 O O . GLN B 1 27 ? 3.619 -32.219 0.319 1 97.62 27 GLN B O 1
ATOM 1667 N N . TYR B 1 28 ? 3.627 -30 -0.029 1 97.81 28 TYR B N 1
ATOM 1668 C CA . TYR B 1 28 ? 4.977 -29.797 0.488 1 97.81 28 TYR B CA 1
ATOM 1669 C C . TYR B 1 28 ? 4.949 -29.531 1.986 1 97.81 28 TYR B C 1
ATOM 1671 O O . TYR B 1 28 ? 6.004 -29.406 2.621 1 97.81 28 TYR B O 1
ATOM 1679 N N . GLY B 1 29 ? 3.746 -29.344 2.5 1 97 29 GLY B N 1
ATOM 1680 C CA . GLY B 1 29 ? 3.625 -29.094 3.93 1 97 29 GLY B CA 1
ATOM 1681 C C . GLY B 1 29 ? 3.773 -27.625 4.297 1 97 29 GLY B C 1
ATOM 1682 O O . GLY B 1 29 ? 4.145 -27.297 5.43 1 97 29 GLY B O 1
ATOM 1683 N N . ILE B 1 30 ? 3.551 -26.75 3.379 1 98.12 30 ILE B N 1
ATOM 1684 C CA . ILE B 1 30 ? 3.609 -25.312 3.594 1 98.12 30 ILE B CA 1
ATOM 1685 C C . ILE B 1 30 ? 2.268 -24.812 4.125 1 98.12 30 ILE B C 1
ATOM 1687 O O . ILE B 1 30 ? 1.209 -25.234 3.65 1 98.12 30 ILE B O 1
ATOM 1691 N N . GLN B 1 31 ? 2.336 -23.938 5.086 1 98.31 31 GLN B N 1
ATOM 1692 C CA . GLN B 1 31 ? 1.113 -23.297 5.555 1 98.31 31 GLN B CA 1
ATOM 1693 C C . GLN B 1 31 ? 0.547 -22.344 4.5 1 98.31 31 GLN B C 1
ATOM 1695 O O . GLN B 1 31 ? 1.301 -21.719 3.756 1 98.31 31 GLN B O 1
ATOM 1700 N N . GLU B 1 32 ? -0.767 -22.281 4.504 1 98.06 32 GLU B N 1
ATOM 1701 C CA . GLU B 1 32 ? -1.466 -21.406 3.568 1 98.06 32 GLU B CA 1
ATOM 1702 C C . GLU B 1 32 ? -2.33 -20.391 4.305 1 98.06 32 GLU B C 1
ATOM 1704 O O . GLU B 1 32 ? -2.961 -20.719 5.312 1 98.06 32 GLU B O 1
ATOM 1709 N N . VAL B 1 33 ? -2.328 -19.188 3.857 1 98.75 33 VAL B N 1
ATOM 1710 C CA . VAL B 1 33 ? -3.33 -18.188 4.199 1 98.75 33 VAL B CA 1
ATOM 1711 C C . VAL B 1 33 ? -4.035 -17.703 2.936 1 98.75 33 VAL B C 1
ATOM 1713 O O . VAL B 1 33 ? -3.447 -17 2.119 1 98.75 33 VAL B O 1
ATOM 1716 N N . ASN B 1 34 ? -5.23 -18.125 2.805 1 98.62 34 ASN B N 1
ATOM 1717 C CA . ASN B 1 34 ? -6.043 -17.734 1.657 1 98.62 34 ASN B CA 1
ATOM 1718 C C . ASN B 1 34 ? -7.062 -16.672 2.029 1 98.62 34 ASN B C 1
ATOM 1720 O O . ASN B 1 34 ? -8.117 -16.984 2.584 1 98.62 34 ASN B O 1
ATOM 1724 N N . TYR B 1 35 ? -6.758 -15.461 1.621 1 98.38 35 TYR B N 1
ATOM 1725 C CA . TYR B 1 35 ? -7.637 -14.344 1.948 1 98.38 35 TYR B CA 1
ATOM 1726 C C . TYR B 1 35 ? -8.93 -14.414 1.14 1 98.38 35 TYR B C 1
ATOM 1728 O O . TYR B 1 35 ? -8.891 -14.523 -0.089 1 98.38 35 TYR B O 1
ATOM 1736 N N . SER B 1 36 ? -9.977 -14.375 1.798 1 97.5 36 SER B N 1
ATOM 1737 C CA . SER B 1 36 ? -11.297 -14.406 1.173 1 97.5 36 SER B CA 1
ATOM 1738 C C . SER B 1 36 ? -12.273 -13.5 1.914 1 97.5 36 SER B C 1
ATOM 1740 O O . SER B 1 36 ? -11.891 -12.805 2.855 1 97.5 36 SER B O 1
ATOM 1742 N N . PHE B 1 37 ? -13.438 -13.367 1.344 1 97.19 37 PHE B N 1
ATOM 1743 C CA . PHE B 1 37 ? -14.492 -12.531 1.919 1 97.19 37 PHE B CA 1
ATOM 1744 C C . PHE B 1 37 ? -15.867 -13.109 1.602 1 97.19 37 PHE B C 1
ATOM 1746 O O . PHE B 1 37 ? -16 -13.984 0.745 1 97.19 37 PHE B O 1
ATOM 1753 N N . GLU B 1 38 ? -16.797 -12.633 2.291 1 94.5 38 GLU B N 1
ATOM 1754 C CA . GLU B 1 38 ? -18.141 -13.133 2.084 1 94.5 38 GLU B CA 1
ATOM 1755 C C . GLU B 1 38 ? -18.609 -12.898 0.649 1 94.5 38 GLU B C 1
ATOM 1757 O O . GLU B 1 38 ? -18.5 -11.781 0.132 1 94.5 38 GLU B O 1
ATOM 1762 N N . GLY B 1 39 ? -19.016 -13.977 0.072 1 91.75 39 GLY B N 1
ATOM 1763 C CA . GLY B 1 39 ? -19.5 -13.875 -1.295 1 91.75 39 GLY B CA 1
ATOM 1764 C C . GLY B 1 39 ? -18.453 -14.227 -2.33 1 91.75 39 GLY B C 1
ATOM 1765 O O . GLY B 1 39 ? -18.75 -14.336 -3.52 1 91.75 39 GLY B O 1
ATOM 1766 N N . HIS B 1 40 ? -17.281 -14.406 -1.847 1 92.5 40 HIS B N 1
ATOM 1767 C CA . HIS B 1 40 ? -16.203 -14.758 -2.77 1 92.5 40 HIS B CA 1
ATOM 1768 C C . HIS B 1 40 ? -16.25 -16.234 -3.133 1 92.5 40 HIS B C 1
ATOM 1770 O O . HIS B 1 40 ? -16.312 -17.094 -2.252 1 92.5 40 HIS B O 1
ATOM 1776 N N . ARG B 1 41 ? -16.219 -16.516 -4.348 1 88.69 41 ARG B N 1
ATOM 1777 C CA . ARG B 1 41 ? -16.141 -17.906 -4.789 1 88.69 41 ARG B CA 1
ATOM 1778 C C . ARG B 1 41 ? -14.711 -18.422 -4.742 1 88.69 41 ARG B C 1
ATOM 1780 O O . ARG B 1 41 ? -13.852 -17.953 -5.492 1 88.69 41 ARG B O 1
ATOM 1787 N N . ILE B 1 42 ? -14.445 -19.312 -3.9 1 93.31 42 ILE B N 1
ATOM 1788 C CA . ILE B 1 42 ? -13.086 -19.828 -3.75 1 93.31 42 ILE B CA 1
ATOM 1789 C C . ILE B 1 42 ? -13.078 -21.344 -3.945 1 93.31 42 ILE B C 1
ATOM 1791 O O . ILE B 1 42 ? -14.094 -22.016 -3.727 1 93.31 42 ILE B O 1
ATOM 1795 N N . GLU B 1 43 ? -12.023 -21.844 -4.32 1 95.5 43 GLU B N 1
ATOM 1796 C CA . GLU B 1 43 ? -11.82 -23.266 -4.539 1 95.5 43 GLU B CA 1
ATOM 1797 C C . GLU B 1 43 ? -11.094 -23.906 -3.357 1 95.5 43 GLU B C 1
ATOM 1799 O O . GLU B 1 43 ? -11.469 -25 -2.908 1 95.5 43 GLU B O 1
ATOM 1804 N N . ARG B 1 44 ? -10.086 -23.219 -2.867 1 95.19 44 ARG B N 1
ATOM 1805 C CA . ARG B 1 44 ? -9.328 -23.75 -1.73 1 95.19 44 ARG B CA 1
ATOM 1806 C C . ARG B 1 44 ? -10.125 -23.609 -0.436 1 95.19 44 ARG B C 1
ATOM 1808 O O . ARG B 1 44 ? -10.773 -22.594 -0.205 1 95.19 44 ARG B O 1
ATOM 1815 N N . GLN B 1 45 ? -10.023 -24.594 0.407 1 93.69 45 GLN B N 1
ATOM 1816 C CA . GLN B 1 45 ? -10.703 -24.547 1.697 1 93.69 45 GLN B CA 1
ATOM 1817 C C . GLN B 1 45 ? -9.695 -24.531 2.848 1 93.69 45 GLN B C 1
ATOM 1819 O O . GLN B 1 45 ? -10.047 -24.188 3.975 1 93.69 45 GLN B O 1
ATOM 1824 N N . ARG B 1 46 ? -8.523 -24.906 2.545 1 96.69 46 ARG B N 1
ATOM 1825 C CA . ARG B 1 46 ? -7.477 -24.891 3.562 1 96.69 46 ARG B CA 1
ATOM 1826 C C . ARG B 1 46 ? -6.93 -23.484 3.775 1 96.69 46 ARG B C 1
ATOM 1828 O O . ARG B 1 46 ? -6.711 -22.75 2.812 1 96.69 46 ARG B O 1
ATOM 1835 N N . GLY B 1 47 ? -6.758 -23.109 4.984 1 97.69 47 GLY B N 1
ATOM 1836 C CA . GLY B 1 47 ? -6.086 -21.875 5.34 1 97.69 47 GLY B CA 1
ATOM 1837 C C . GLY B 1 47 ? -6.883 -20.641 4.969 1 97.69 47 GLY B C 1
ATOM 1838 O O . GLY B 1 47 ? -6.309 -19.609 4.625 1 97.69 47 GLY B O 1
ATOM 1839 N N . ILE B 1 48 ? -8.18 -20.719 4.969 1 97.69 48 ILE B N 1
ATOM 1840 C CA . ILE B 1 48 ? -9.008 -19.578 4.605 1 97.69 48 ILE B CA 1
ATOM 1841 C C . ILE B 1 48 ? -8.977 -18.547 5.73 1 97.69 48 ILE B C 1
ATOM 1843 O O . ILE B 1 48 ? -9.164 -18.891 6.902 1 97.69 48 ILE B O 1
ATOM 1847 N N . ARG B 1 49 ? -8.688 -17.391 5.406 1 98.19 49 ARG B N 1
ATOM 1848 C CA . ARG B 1 49 ? -8.828 -16.234 6.285 1 98.19 49 ARG B CA 1
ATOM 1849 C C . ARG B 1 49 ? -9.906 -15.289 5.781 1 98.19 49 ARG B C 1
ATOM 1851 O O . ARG B 1 49 ? -9.672 -14.5 4.867 1 98.19 49 ARG B O 1
ATOM 1858 N N . MET B 1 50 ? -11.07 -15.352 6.434 1 97.75 50 MET B N 1
ATOM 1859 C CA . MET B 1 50 ? -12.203 -14.516 6.043 1 97.75 50 MET B CA 1
ATOM 1860 C C . MET B 1 50 ? -12.008 -13.078 6.516 1 97.75 50 MET B C 1
ATOM 1862 O O . MET B 1 50 ? -11.93 -12.82 7.719 1 97.75 50 MET B O 1
ATOM 1866 N N . LEU B 1 51 ? -11.906 -12.219 5.562 1 97.94 51 LEU B N 1
ATOM 1867 C CA . LEU B 1 51 ? -11.727 -10.805 5.887 1 97.94 51 LEU B CA 1
ATOM 1868 C C . LEU B 1 51 ? -13.07 -10.148 6.191 1 97.94 51 LEU B C 1
ATOM 1870 O O . LEU B 1 51 ? -14.039 -10.344 5.461 1 97.94 51 LEU B O 1
ATOM 1874 N N . THR B 1 52 ? -13.094 -9.422 7.23 1 97.19 52 THR B N 1
ATOM 1875 C CA . THR B 1 52 ? -14.266 -8.609 7.539 1 97.19 52 THR B CA 1
ATOM 1876 C C . THR B 1 52 ? -14.312 -7.363 6.656 1 97.19 52 THR B C 1
ATOM 1878 O O . THR B 1 52 ? -13.336 -7.051 5.969 1 97.19 52 THR B O 1
ATOM 1881 N N . THR B 1 53 ? -15.414 -6.668 6.699 1 94.81 53 THR B N 1
ATOM 1882 C CA . THR B 1 53 ? -15.547 -5.422 5.949 1 94.81 53 THR B CA 1
ATOM 1883 C C . THR B 1 53 ? -14.5 -4.406 6.398 1 94.81 53 THR B C 1
ATOM 1885 O O . THR B 1 53 ? -13.898 -3.723 5.57 1 94.81 53 THR B O 1
ATOM 1888 N N . GLU B 1 54 ? -14.219 -4.336 7.652 1 92.81 54 GLU B N 1
ATOM 1889 C CA . GLU B 1 54 ? -13.227 -3.408 8.195 1 92.81 54 GLU B CA 1
ATOM 1890 C C . GLU B 1 54 ? -11.828 -3.75 7.703 1 92.81 54 GLU B C 1
ATOM 1892 O O . GLU B 1 54 ? -11.055 -2.859 7.34 1 92.81 54 GLU B O 1
ATOM 1897 N N . GLU B 1 55 ? -11.547 -5.016 7.672 1 95.62 55 GLU B N 1
ATOM 1898 C CA . GLU B 1 55 ? -10.234 -5.453 7.199 1 95.62 55 GLU B CA 1
ATOM 1899 C C . GLU B 1 55 ? -10.062 -5.176 5.711 1 95.62 55 GLU B C 1
ATOM 1901 O O . GLU B 1 55 ? -8.984 -4.766 5.27 1 95.62 55 GLU B O 1
ATOM 1906 N N . LEU B 1 56 ? -11.102 -5.441 4.973 1 96.25 56 LEU B N 1
ATOM 1907 C CA . LEU B 1 56 ? -11.062 -5.141 3.547 1 96.25 56 LEU B CA 1
ATOM 1908 C C . LEU B 1 56 ? -10.797 -3.656 3.314 1 96.25 56 LEU B C 1
ATOM 1910 O O . LEU B 1 56 ? -9.992 -3.293 2.453 1 96.25 56 LEU B O 1
ATOM 1914 N N . GLU B 1 57 ? -11.344 -2.816 4.141 1 91.81 57 GLU B N 1
ATOM 1915 C CA . GLU B 1 57 ? -11.203 -1.369 4 1 91.81 57 GLU B CA 1
ATOM 1916 C C . GLU B 1 57 ? -9.773 -0.924 4.289 1 91.81 57 GLU B C 1
ATOM 1918 O O . GLU B 1 57 ? -9.32 0.101 3.777 1 91.81 57 GLU B O 1
ATOM 1923 N N . LEU B 1 58 ? -9.031 -1.73 4.996 1 91.31 58 LEU B N 1
ATOM 1924 C CA . LEU B 1 58 ? -7.652 -1.396 5.328 1 91.31 58 LEU B CA 1
ATOM 1925 C C . LEU B 1 58 ? -6.758 -1.482 4.094 1 91.31 58 LEU B C 1
ATOM 1927 O O . LEU B 1 58 ? -5.695 -0.861 4.047 1 91.31 58 LEU B O 1
ATOM 1931 N N . LYS B 1 59 ? -7.16 -2.285 3.152 1 95.69 59 LYS B N 1
ATOM 1932 C CA . LYS B 1 59 ? -6.422 -2.422 1.898 1 95.69 59 LYS B CA 1
ATOM 1933 C C . LYS B 1 59 ? -7.285 -2.018 0.707 1 95.69 59 LYS B C 1
ATOM 1935 O O . LYS B 1 59 ? -7.348 -2.736 -0.293 1 95.69 59 LYS B O 1
ATOM 1940 N N . ASP B 1 60 ? -7.965 -0.907 0.872 1 95 60 ASP B N 1
ATOM 1941 C CA . ASP B 1 60 ? -8.789 -0.389 -0.22 1 95 60 ASP B CA 1
ATOM 1942 C C . ASP B 1 60 ? -7.93 0.359 -1.24 1 95 60 ASP B C 1
ATOM 1944 O O . ASP B 1 60 ? -6.805 0.765 -0.938 1 95 60 ASP B O 1
ATOM 1948 N N . PHE B 1 61 ? -8.469 0.492 -2.49 1 94.5 61 PHE B N 1
ATOM 1949 C CA . PHE B 1 61 ? -7.816 1.203 -3.582 1 94.5 61 PHE B CA 1
ATOM 1950 C C . PHE B 1 61 ? -8.812 2.074 -4.336 1 94.5 61 PHE B C 1
ATOM 1952 O O . PHE B 1 61 ? -9.977 1.705 -4.484 1 94.5 61 PHE B O 1
ATOM 1959 N N . SER B 1 62 ? -8.359 3.174 -4.777 1 93.62 62 SER B N 1
ATOM 1960 C CA . SER B 1 62 ? -9.172 3.998 -5.66 1 93.62 62 SER B CA 1
ATOM 1961 C C . SER B 1 62 ? -9.289 3.375 -7.047 1 93.62 62 SER B C 1
ATOM 1963 O O . SER B 1 62 ? -8.32 3.346 -7.805 1 93.62 62 SER B O 1
ATOM 1965 N N . LEU B 1 63 ? -10.477 2.99 -7.398 1 92 63 LEU B N 1
ATOM 1966 C CA . LEU B 1 63 ? -10.672 2.363 -8.703 1 92 63 LEU B CA 1
ATOM 1967 C C . LEU B 1 63 ? -10.359 3.344 -9.828 1 92 63 LEU B C 1
ATOM 1969 O O . LEU B 1 63 ? -9.859 2.945 -10.883 1 92 63 LEU B O 1
ATOM 1973 N N . THR B 1 64 ? -10.695 4.578 -9.57 1 91.69 64 THR B N 1
ATOM 1974 C CA . THR B 1 64 ? -10.359 5.609 -10.547 1 91.69 64 THR B CA 1
ATOM 1975 C C . THR B 1 64 ? -8.852 5.707 -10.734 1 91.69 64 THR B C 1
ATOM 1977 O O . THR B 1 64 ? -8.359 5.758 -11.867 1 91.69 64 THR B O 1
ATOM 1980 N N . TYR B 1 65 ? -8.172 5.68 -9.711 1 91.31 65 TYR B N 1
ATOM 1981 C CA . TYR B 1 65 ? -6.715 5.793 -9.766 1 91.31 65 TYR B CA 1
ATOM 1982 C C . TYR B 1 65 ? -6.094 4.535 -10.367 1 91.31 65 TYR B C 1
ATOM 1984 O O . TYR B 1 65 ? -5.207 4.621 -11.219 1 91.31 65 TYR B O 1
ATOM 1992 N N . VAL B 1 66 ? -6.578 3.381 -9.891 1 91.44 66 VAL B N 1
ATOM 1993 C CA . VAL B 1 66 ? -6.117 2.098 -10.414 1 91.44 66 VAL B CA 1
ATOM 1994 C C . VAL B 1 66 ? -6.32 2.051 -11.93 1 91.44 66 VAL B C 1
ATOM 1996 O O . VAL B 1 66 ? -5.41 1.672 -12.672 1 91.44 66 VAL B O 1
ATOM 1999 N N . SER B 1 67 ? -7.441 2.5 -12.352 1 92.12 67 SER B N 1
ATOM 2000 C CA . SER B 1 67 ? -7.734 2.512 -13.781 1 92.12 67 SER B CA 1
ATOM 2001 C C . SER B 1 67 ? -6.758 3.406 -14.539 1 92.12 67 SER B C 1
ATOM 2003 O O . SER B 1 67 ? -6.32 3.066 -15.641 1 92.12 67 SER B O 1
ATOM 2005 N N . LYS B 1 68 ? -6.43 4.48 -13.953 1 89.75 68 LYS B N 1
ATOM 2006 C CA . LYS B 1 68 ? -5.492 5.41 -14.578 1 89.75 68 LYS B CA 1
ATOM 2007 C C . LYS B 1 68 ? -4.102 4.793 -1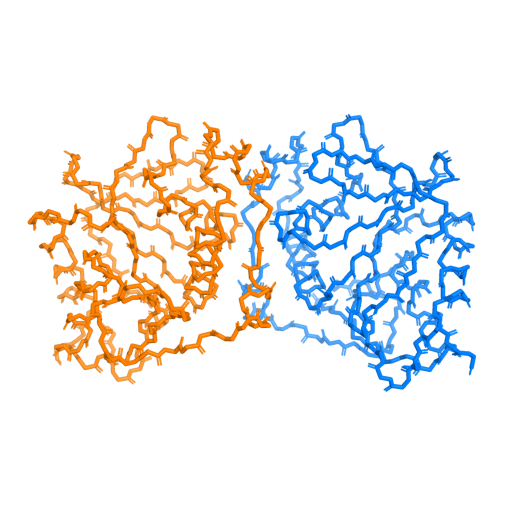4.695 1 89.75 68 LYS B C 1
ATOM 2009 O O . LYS B 1 68 ? -3.482 4.848 -15.758 1 89.75 68 LYS B O 1
ATOM 2014 N N . ILE B 1 69 ? -3.686 4.188 -13.656 1 89.38 69 ILE B N 1
ATOM 2015 C CA . ILE B 1 69 ? -2.359 3.578 -13.625 1 89.38 69 ILE B CA 1
ATOM 2016 C C . ILE B 1 69 ? -2.307 2.402 -14.594 1 89.38 69 ILE B C 1
ATOM 2018 O O . ILE B 1 69 ? -1.316 2.225 -15.312 1 89.38 69 ILE B O 1
ATOM 2022 N N . MET B 1 70 ? -3.389 1.647 -14.578 1 91.94 70 MET B N 1
ATOM 2023 C CA . MET B 1 70 ? -3.434 0.42 -15.367 1 91.94 70 MET B CA 1
ATOM 2024 C C . MET B 1 70 ? -3.824 0.715 -16.812 1 91.94 70 MET B C 1
ATOM 2026 O O . MET B 1 70 ? -3.705 -0.15 -17.688 1 91.94 70 MET B O 1
ATOM 2030 N N . ARG B 1 71 ? -4.281 1.905 -17.094 1 91.44 71 ARG B N 1
ATOM 2031 C CA . ARG B 1 71 ? -4.688 2.344 -18.422 1 91.44 71 ARG B CA 1
ATOM 2032 C C . ARG B 1 71 ? -5.781 1.445 -18.984 1 91.44 71 ARG B C 1
ATOM 2034 O O . ARG B 1 71 ? -5.727 1.051 -20.156 1 91.44 71 ARG B O 1
ATOM 2041 N N . ARG B 1 72 ? -6.672 1.062 -18.094 1 88.06 72 ARG B N 1
ATOM 2042 C CA . ARG B 1 72 ? -7.875 0.335 -18.469 1 88.06 72 ARG B CA 1
ATOM 2043 C C . ARG B 1 72 ? -8.992 0.541 -17.453 1 88.06 72 ARG B C 1
ATOM 2045 O O . ARG B 1 72 ? -8.734 0.964 -16.328 1 88.06 72 ARG B O 1
ATOM 2052 N N . SER B 1 73 ? -10.195 0.272 -17.891 1 84.44 73 SER B N 1
ATOM 2053 C CA . SER B 1 73 ? -11.352 0.466 -17.016 1 84.44 73 SER B CA 1
ATOM 2054 C C . SER B 1 73 ? -11.727 -0.828 -16.297 1 84.44 73 SER B C 1
ATOM 2056 O O . SER B 1 73 ? -11.688 -1.905 -16.906 1 84.44 73 SER B O 1
ATOM 2058 N N . TYR B 1 74 ? -11.961 -0.659 -15.094 1 81.88 74 TYR B N 1
ATOM 2059 C CA . TYR B 1 74 ? -12.414 -1.795 -14.297 1 81.88 74 TYR B CA 1
ATOM 2060 C C . TYR B 1 74 ? -13.883 -1.651 -13.93 1 81.88 74 TYR B C 1
ATOM 2062 O O . TYR B 1 74 ? -14.406 -0.538 -13.875 1 81.88 74 TYR B O 1
ATOM 2070 N N . SER B 1 75 ? -14.492 -2.834 -13.703 1 78.25 75 SER B N 1
ATOM 2071 C CA . SER B 1 75 ? -15.859 -2.82 -13.18 1 78.25 75 SER B CA 1
ATOM 2072 C C . SER B 1 75 ? -15.938 -2.074 -11.852 1 78.25 75 SER B C 1
ATOM 2074 O O . SER B 1 75 ? -14.984 -2.096 -11.07 1 78.25 75 SER B O 1
ATOM 2076 N N . ARG B 1 76 ? -17.016 -1.436 -11.594 1 76.69 76 ARG B N 1
ATOM 2077 C CA . ARG B 1 76 ? -17.172 -0.671 -10.367 1 76.69 76 ARG B CA 1
ATOM 2078 C C . ARG B 1 76 ? -18.125 -1.381 -9.398 1 76.69 76 ARG B C 1
ATOM 2080 O O . ARG B 1 76 ? -18.578 -0.792 -8.414 1 76.69 76 ARG B O 1
ATOM 2087 N N . GLY B 1 77 ? -18.266 -2.619 -9.633 1 83.81 77 GLY B N 1
ATOM 2088 C CA . GLY B 1 77 ? -19.125 -3.383 -8.742 1 83.81 77 GLY B CA 1
ATOM 2089 C C . GLY B 1 77 ? -18.469 -3.721 -7.418 1 83.81 77 GLY B C 1
ATOM 2090 O O . GLY B 1 77 ? -17.25 -3.795 -7.332 1 83.81 77 GLY B O 1
ATOM 2091 N N . PRO B 1 78 ? -19.328 -3.854 -6.379 1 87 78 PRO B N 1
ATOM 2092 C CA . PRO B 1 78 ? -18.797 -4.094 -5.031 1 87 78 PRO B CA 1
ATOM 2093 C C . PRO B 1 78 ? -17.953 -5.359 -4.945 1 87 78 PRO B C 1
ATOM 2095 O O . PRO B 1 78 ? -16.984 -5.406 -4.188 1 87 78 PRO B O 1
ATOM 2098 N N . LEU B 1 79 ? -18.266 -6.289 -5.691 1 88.25 79 LEU B N 1
ATOM 2099 C CA . LEU B 1 79 ? -17.516 -7.543 -5.645 1 88.25 79 LEU B CA 1
ATOM 2100 C C . LEU B 1 79 ? -16.109 -7.348 -6.164 1 88.25 79 LEU B C 1
ATOM 2102 O O . LEU B 1 79 ? -15.148 -7.887 -5.594 1 88.25 79 LEU B O 1
ATOM 2106 N N . PHE B 1 80 ? -16.016 -6.656 -7.191 1 88.81 80 PHE B N 1
ATOM 2107 C CA . PHE B 1 80 ? -14.695 -6.449 -7.77 1 88.81 80 PHE B CA 1
ATOM 2108 C C . PHE B 1 80 ? -13.797 -5.66 -6.82 1 88.81 80 PHE B C 1
ATOM 2110 O O . PHE B 1 80 ? -12.609 -5.949 -6.695 1 88.81 80 PHE B O 1
ATOM 2117 N N . ARG B 1 81 ? -14.359 -4.688 -6.191 1 92.31 81 ARG B N 1
ATOM 2118 C CA . ARG B 1 81 ? -13.609 -3.928 -5.191 1 92.31 81 ARG B CA 1
ATOM 2119 C C . ARG B 1 81 ? -13.062 -4.848 -4.105 1 92.31 81 ARG B C 1
ATOM 2121 O O . ARG B 1 81 ? -11.914 -4.707 -3.688 1 92.31 81 ARG B O 1
ATOM 2128 N N . ARG B 1 82 ? -13.875 -5.758 -3.676 1 94.44 82 ARG B N 1
ATOM 2129 C CA . ARG B 1 82 ? -13.469 -6.691 -2.631 1 94.44 82 ARG B CA 1
ATOM 2130 C C . ARG B 1 82 ? -12.367 -7.621 -3.127 1 94.44 82 ARG B C 1
ATOM 2132 O O . ARG B 1 82 ? -11.477 -8 -2.361 1 94.44 82 ARG B O 1
ATOM 2139 N N . VAL B 1 83 ? -12.461 -7.902 -4.359 1 92.69 83 VAL B N 1
ATOM 2140 C CA . VAL B 1 83 ? -11.414 -8.727 -4.961 1 92.69 83 VAL B CA 1
ATOM 2141 C C . VAL B 1 83 ? -10.086 -7.98 -4.922 1 92.69 83 VAL B C 1
ATOM 2143 O O . VAL B 1 83 ? -9.07 -8.539 -4.5 1 92.69 83 VAL B O 1
ATOM 2146 N N . LEU B 1 84 ? -10.102 -6.75 -5.293 1 93.75 84 LEU B N 1
ATOM 2147 C CA . LEU B 1 84 ? -8.891 -5.945 -5.281 1 93.75 84 LEU B CA 1
ATOM 2148 C C . LEU B 1 84 ? -8.344 -5.805 -3.863 1 93.75 84 LEU B C 1
ATOM 2150 O O . LEU B 1 84 ? -7.129 -5.871 -3.65 1 93.75 84 LEU B O 1
ATOM 2154 N N . GLN B 1 85 ? -9.203 -5.598 -2.971 1 96.12 85 GLN B N 1
ATOM 2155 C CA . GLN B 1 85 ? -8.805 -5.48 -1.571 1 96.12 85 GLN B CA 1
ATOM 2156 C C . GLN B 1 85 ? -8.148 -6.766 -1.079 1 96.12 85 GLN B C 1
ATOM 2158 O O . GLN B 1 85 ? -7.121 -6.719 -0.395 1 96.12 85 GLN B O 1
ATOM 2163 N N . SER B 1 86 ? -8.703 -7.895 -1.452 1 96.56 86 SER B N 1
ATOM 2164 C CA . SER B 1 86 ? -8.117 -9.172 -1.06 1 96.56 86 SER B CA 1
ATOM 2165 C C . SER B 1 86 ? -6.746 -9.375 -1.697 1 96.56 86 SER B C 1
ATOM 2167 O O . SER B 1 86 ? -5.848 -9.945 -1.079 1 96.56 86 SER B O 1
ATOM 2169 N N . ILE B 1 87 ? -6.602 -8.914 -2.871 1 95.56 87 ILE B N 1
ATOM 2170 C CA . ILE B 1 87 ? -5.316 -8.969 -3.555 1 95.56 87 ILE B CA 1
ATOM 2171 C C . ILE B 1 87 ? -4.301 -8.102 -2.811 1 95.56 87 ILE B C 1
ATOM 2173 O O . ILE B 1 87 ? -3.137 -8.492 -2.66 1 95.56 87 ILE B O 1
ATOM 2177 N N . GLY B 1 88 ? -4.758 -6.977 -2.387 1 96.25 88 GLY B N 1
ATOM 2178 C CA . GLY B 1 88 ? -3.906 -6.137 -1.561 1 96.25 88 GLY B CA 1
ATOM 2179 C C . GLY B 1 88 ? -3.363 -6.852 -0.34 1 96.25 88 GLY B C 1
ATOM 2180 O O . GLY B 1 88 ? -2.182 -6.723 -0.01 1 96.25 88 GLY B O 1
ATOM 2181 N N . TRP B 1 89 ? -4.188 -7.578 0.316 1 97.62 89 TRP B N 1
ATOM 2182 C CA . TRP B 1 89 ? -3.771 -8.367 1.473 1 97.62 89 TRP B CA 1
ATOM 2183 C C . TRP B 1 89 ? -2.75 -9.422 1.073 1 97.62 89 TRP B C 1
ATOM 2185 O O . TRP B 1 89 ? -1.759 -9.641 1.775 1 97.62 89 TRP B O 1
ATOM 2195 N N . GLN B 1 90 ? -2.961 -10.039 -0.013 1 98 90 GLN B N 1
ATOM 2196 C CA . GLN B 1 90 ? -2.037 -11.062 -0.487 1 98 90 GLN B CA 1
ATOM 2197 C C . GLN B 1 90 ? -0.645 -10.484 -0.72 1 98 90 GLN B C 1
ATOM 2199 O O . GLN B 1 90 ? 0.34 -10.984 -0.173 1 98 90 GLN B O 1
ATOM 2204 N N . VAL B 1 91 ? -0.61 -9.406 -1.467 1 97.38 91 VAL B N 1
ATOM 2205 C CA . VAL B 1 91 ? 0.657 -8.797 -1.859 1 97.38 91 VAL B CA 1
ATOM 2206 C C . VAL B 1 91 ? 1.352 -8.219 -0.631 1 97.38 91 VAL B C 1
ATOM 2208 O O . VAL B 1 91 ? 2.564 -8.359 -0.469 1 97.38 91 VAL B O 1
ATOM 2211 N N . SER B 1 92 ? 0.576 -7.625 0.232 1 96.06 92 SER B N 1
ATOM 2212 C CA . SER B 1 92 ? 1.153 -6.996 1.414 1 96.06 92 SER B CA 1
ATOM 2213 C C . SER B 1 92 ? 1.746 -8.031 2.361 1 96.06 92 SER B C 1
ATOM 2215 O O . SER B 1 92 ? 2.717 -7.754 3.068 1 96.06 92 SER B O 1
ATOM 2217 N N . SER B 1 93 ? 1.245 -9.18 2.348 1 97.25 93 SER B N 1
ATOM 2218 C CA . SER B 1 93 ? 1.649 -10.203 3.311 1 97.25 93 SER B CA 1
ATOM 2219 C C . SER B 1 93 ? 2.889 -10.953 2.834 1 97.25 93 SER B C 1
ATOM 2221 O O . SER B 1 93 ? 3.67 -11.453 3.648 1 97.25 93 SER B O 1
ATOM 2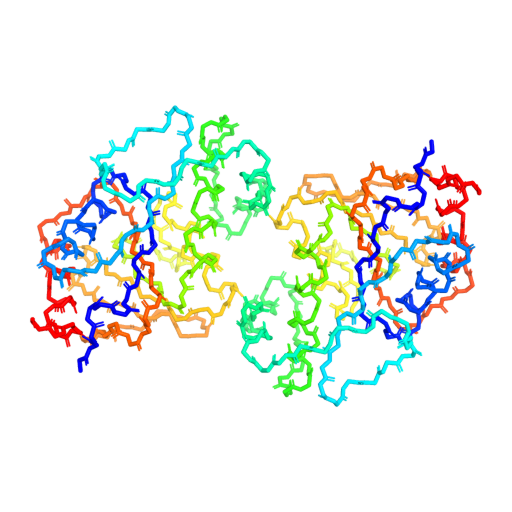223 N N . GLY B 1 94 ? 3.057 -11.055 1.587 1 97.5 94 GLY B N 1
ATOM 2224 C CA . GLY B 1 94 ? 4.199 -11.766 1.041 1 97.5 94 GLY B CA 1
ATOM 2225 C C . GLY B 1 94 ? 5.406 -10.883 0.815 1 97.5 94 GLY B C 1
ATOM 2226 O O . GLY B 1 94 ? 5.266 -9.68 0.585 1 97.5 94 GLY B O 1
ATOM 2227 N N . GLN B 1 95 ? 6.555 -11.523 0.808 1 97.06 95 GLN B N 1
ATOM 2228 C CA . GLN B 1 95 ? 7.801 -10.805 0.575 1 97.06 95 GLN B CA 1
ATOM 2229 C C . GLN B 1 95 ? 8.273 -10.969 -0.866 1 97.06 95 GLN B C 1
ATOM 2231 O O . GLN B 1 95 ? 9.102 -10.195 -1.351 1 97.06 95 GLN B O 1
ATOM 2236 N N . GLU B 1 96 ? 7.832 -12.031 -1.438 1 98.06 96 GLU B N 1
ATOM 2237 C CA . GLU B 1 96 ? 8.078 -12.367 -2.836 1 98.06 96 GLU B CA 1
ATOM 2238 C C . GLU B 1 96 ? 6.785 -12.742 -3.553 1 98.06 96 GLU B C 1
ATOM 2240 O O . GLU B 1 96 ? 5.984 -13.516 -3.031 1 98.06 96 GLU B O 1
ATOM 2245 N N . ILE B 1 97 ? 6.629 -12.156 -4.766 1 98.69 97 ILE B N 1
ATOM 2246 C CA . ILE B 1 97 ? 5.332 -12.297 -5.418 1 98.69 97 ILE B CA 1
ATOM 2247 C C . ILE B 1 97 ? 5.488 -13.102 -6.707 1 98.69 97 ILE B C 1
ATOM 2249 O O . ILE B 1 97 ? 6.246 -12.719 -7.602 1 98.69 97 ILE B O 1
ATOM 2253 N N . PHE B 1 98 ? 4.801 -14.203 -6.805 1 98.88 98 PHE B N 1
ATOM 2254 C CA . PHE B 1 98 ? 4.77 -15.047 -7.992 1 98.88 98 PHE B CA 1
ATOM 2255 C C . PHE B 1 98 ? 3.387 -15.031 -8.633 1 98.88 98 PHE B C 1
ATOM 2257 O O . PHE B 1 98 ? 2.391 -15.359 -7.98 1 98.88 98 PHE B O 1
ATOM 2264 N N . ILE B 1 99 ? 3.352 -14.672 -9.875 1 98.81 99 ILE B N 1
ATOM 2265 C CA . ILE B 1 99 ? 2.088 -14.5 -10.586 1 98.81 99 ILE B CA 1
ATOM 2266 C C . ILE B 1 99 ? 2.094 -15.344 -11.859 1 98.81 99 ILE B C 1
ATOM 2268 O O . ILE B 1 99 ? 3.104 -15.406 -12.562 1 98.81 99 ILE B O 1
ATOM 2272 N N . VAL B 1 100 ? 1.041 -16.047 -12.148 1 98.75 100 VAL B N 1
ATOM 2273 C CA . VAL B 1 100 ? 0.839 -16.641 -13.469 1 98.75 100 VAL B CA 1
ATOM 2274 C C . VAL B 1 100 ? -0.183 -15.82 -14.258 1 98.75 100 VAL B C 1
ATOM 2276 O O . VAL B 1 100 ? -1.273 -15.531 -13.758 1 98.75 100 VAL B O 1
ATOM 2279 N N . GLY B 1 101 ? 0.129 -15.406 -15.43 1 98.19 101 GLY B N 1
ATOM 2280 C CA . GLY B 1 101 ? -0.742 -14.602 -16.266 1 98.19 101 GLY B CA 1
ATOM 2281 C C . GLY B 1 101 ? -0.173 -14.344 -17.656 1 98.19 101 GLY B C 1
ATOM 2282 O O . GLY B 1 101 ? 0.381 -15.25 -18.281 1 98.19 101 GLY B O 1
ATOM 2283 N N . ILE B 1 102 ? -0.514 -13.18 -18.188 1 98.38 102 ILE B N 1
ATOM 2284 C CA . ILE B 1 102 ? -0.025 -12.742 -19.484 1 98.38 102 ILE B CA 1
ATOM 2285 C C . ILE B 1 102 ? 0.461 -11.297 -19.406 1 98.38 102 ILE B C 1
ATOM 2287 O O . ILE B 1 102 ? -0.294 -10.406 -19.016 1 98.38 102 ILE B O 1
ATOM 2291 N N . ILE B 1 103 ? 1.701 -11.102 -19.703 1 98.19 103 ILE B N 1
ATOM 2292 C CA . ILE B 1 103 ? 2.26 -9.75 -19.734 1 98.19 103 ILE B CA 1
ATOM 2293 C C . ILE B 1 103 ? 1.812 -9.031 -21 1 98.19 103 ILE B C 1
ATOM 2295 O O . ILE B 1 103 ? 2.002 -9.539 -22.109 1 98.19 103 ILE B O 1
ATOM 2299 N N . GLN B 1 104 ? 1.278 -7.879 -20.797 1 97.12 104 GLN B N 1
ATOM 2300 C CA . GLN B 1 104 ? 0.762 -7.09 -21.906 1 97.12 104 GLN B CA 1
ATOM 2301 C C . GLN B 1 104 ? 1.827 -6.141 -22.453 1 97.12 104 GLN B C 1
ATOM 2303 O O . GLN B 1 104 ? 2.865 -5.938 -21.812 1 97.12 104 GLN B O 1
ATOM 2308 N N . PRO B 1 105 ? 1.632 -5.539 -2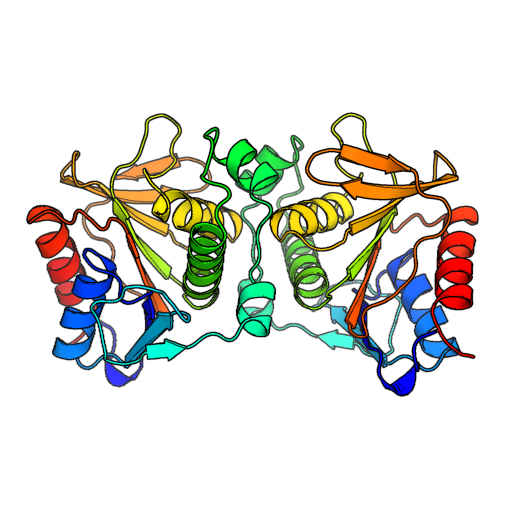3.594 1 95.69 105 PRO B N 1
ATOM 2309 C CA . PRO B 1 105 ? 2.623 -4.648 -24.219 1 95.69 105 PRO B CA 1
ATOM 2310 C C . PRO B 1 105 ? 2.949 -3.439 -23.344 1 95.69 105 PRO B C 1
ATOM 2312 O O . PRO B 1 105 ? 4.051 -2.891 -23.422 1 95.69 105 PRO B O 1
ATOM 2315 N N . ASP B 1 106 ? 2.037 -3.049 -22.484 1 95 106 ASP B N 1
ATOM 2316 C CA . ASP B 1 106 ? 2.283 -1.895 -21.625 1 95 106 ASP B CA 1
ATOM 2317 C C . ASP B 1 106 ? 2.934 -2.316 -20.297 1 95 106 ASP B C 1
ATOM 2319 O O . ASP B 1 106 ? 2.945 -1.554 -19.328 1 95 106 ASP B O 1
ATOM 2323 N N . ASP B 1 107 ? 3.357 -3.547 -20.141 1 95.88 107 ASP B N 1
ATOM 2324 C CA . ASP B 1 107 ? 4.125 -4.129 -19.047 1 95.88 107 ASP B CA 1
ATOM 2325 C C . ASP B 1 107 ? 3.221 -4.438 -17.859 1 95.88 107 ASP B C 1
ATOM 2327 O O . ASP B 1 107 ? 3.709 -4.758 -16.766 1 95.88 107 ASP B O 1
ATOM 2331 N N . THR B 1 108 ? 1.924 -4.301 -18.062 1 96.81 108 THR B N 1
ATOM 2332 C CA . THR B 1 108 ? 1.005 -4.77 -17.031 1 96.81 108 THR B CA 1
ATOM 2333 C C . THR B 1 108 ? 0.621 -6.227 -17.281 1 96.81 108 THR B C 1
ATOM 2335 O O . THR B 1 108 ? 0.931 -6.789 -18.328 1 96.81 108 THR B O 1
ATOM 2338 N N . VAL B 1 109 ? 0.084 -6.852 -16.344 1 97.31 109 VAL B N 1
ATOM 2339 C CA . VAL B 1 109 ? -0.421 -8.211 -16.484 1 97.31 109 VAL B CA 1
ATOM 2340 C C . VAL B 1 109 ? -1.925 -8.18 -16.75 1 97.31 109 VAL B C 1
ATOM 2342 O O . VAL B 1 109 ? -2.643 -7.348 -16.188 1 97.31 109 VAL B O 1
ATOM 2345 N N . LYS B 1 110 ? -2.406 -9.031 -17.5 1 94.12 110 LYS B N 1
ATOM 2346 C CA . LYS B 1 110 ? -3.807 -9.078 -17.906 1 94.12 110 LYS B CA 1
ATOM 2347 C C . LYS B 1 110 ? -4.715 -9.414 -16.719 1 94.12 110 LYS B C 1
ATOM 2349 O O . LYS B 1 110 ? -4.375 -10.258 -15.891 1 94.12 110 LYS B O 1
ATOM 2354 N N . GLY B 1 111 ? -5.945 -8.734 -16.734 1 86.25 111 GLY B N 1
ATOM 2355 C CA . GLY B 1 111 ? -6.98 -9.086 -15.773 1 86.25 111 GLY B CA 1
ATOM 2356 C C . GLY B 1 111 ? -6.805 -8.414 -14.422 1 86.25 111 GLY B C 1
ATOM 2357 O O . GLY B 1 111 ? -5.977 -7.512 -14.281 1 86.25 111 GLY B O 1
ATOM 2358 N N . GLY B 1 112 ? -7.59 -8.82 -13.367 1 81.75 112 GLY B N 1
ATOM 2359 C CA . GLY B 1 112 ? -7.5 -8.32 -12.008 1 81.75 112 GLY B CA 1
ATOM 2360 C C . GLY B 1 112 ? -6.148 -8.57 -11.359 1 81.75 112 GLY B C 1
ATOM 2361 O O . GLY B 1 112 ? -5.676 -7.766 -10.555 1 81.75 112 GLY B O 1
ATOM 2362 N N . THR B 1 113 ? -5.559 -9.711 -11.812 1 85.31 113 THR B N 1
ATOM 2363 C CA . THR B 1 113 ? -4.215 -10.055 -11.359 1 85.31 113 THR B CA 1
ATOM 2364 C C . THR B 1 113 ? -3.23 -8.938 -11.688 1 85.31 113 THR B C 1
ATOM 2366 O O . THR B 1 113 ? -2.227 -8.758 -10.992 1 85.31 113 THR B O 1
ATOM 2369 N N . GLY B 1 114 ? -3.566 -8.266 -12.633 1 94.06 114 GLY B N 1
ATOM 2370 C CA . GLY B 1 114 ? -2.697 -7.188 -13.078 1 94.06 114 GLY B CA 1
ATOM 2371 C C . GLY B 1 114 ? -2.455 -6.137 -12.008 1 94.06 114 GLY B C 1
ATOM 2372 O O . GLY B 1 114 ? -1.337 -5.645 -11.859 1 94.06 114 GLY B O 1
ATOM 2373 N N . TRP B 1 115 ? -3.486 -5.824 -11.258 1 93.62 115 TRP B N 1
ATOM 2374 C CA . TRP B 1 115 ? -3.303 -4.855 -10.188 1 93.62 115 TRP B CA 1
ATOM 2375 C C . TRP B 1 115 ? -2.355 -5.395 -9.117 1 93.62 115 TRP B C 1
ATOM 2377 O O . TRP B 1 115 ? -1.517 -4.66 -8.594 1 93.62 115 TRP B O 1
ATOM 2387 N N . GLY B 1 116 ? -2.543 -6.664 -8.781 1 95.94 116 GLY B N 1
ATOM 2388 C CA . GLY B 1 116 ? -1.62 -7.27 -7.836 1 95.94 116 GLY B CA 1
ATOM 2389 C C . GLY B 1 116 ? -0.166 -7.117 -8.242 1 95.94 116 GLY B C 1
ATOM 2390 O O . GLY B 1 116 ? 0.681 -6.777 -7.41 1 95.94 116 GLY B O 1
ATOM 2391 N N . ALA B 1 117 ? 0.076 -7.336 -9.484 1 97.75 117 ALA B N 1
ATOM 2392 C CA . ALA B 1 117 ? 1.433 -7.18 -10 1 97.75 117 ALA B CA 1
ATOM 2393 C C . ALA B 1 117 ? 1.892 -5.73 -9.906 1 97.75 117 ALA B C 1
ATOM 2395 O O . ALA B 1 117 ? 3.016 -5.453 -9.477 1 97.75 117 ALA B O 1
ATOM 2396 N N . GLU B 1 118 ? 1.006 -4.844 -10.32 1 96.75 118 GLU B N 1
ATOM 2397 C CA . GLU B 1 118 ? 1.354 -3.428 -10.312 1 96.75 118 GLU B CA 1
ATOM 2398 C C . GLU B 1 118 ? 1.629 -2.936 -8.891 1 96.75 118 GLU B C 1
ATOM 2400 O O . GLU B 1 118 ? 2.605 -2.223 -8.656 1 96.75 118 GLU B O 1
ATOM 2405 N N . PHE B 1 119 ? 0.792 -3.389 -8 1 96.62 119 PHE B N 1
ATOM 2406 C CA . PHE B 1 119 ? 0.945 -3 -6.602 1 96.62 119 PHE B CA 1
ATOM 2407 C C . PHE B 1 119 ? 2.246 -3.545 -6.027 1 96.62 119 PHE B C 1
ATOM 2409 O O . PHE B 1 119 ? 2.924 -2.865 -5.254 1 96.62 119 PHE B O 1
ATOM 2416 N N . ALA B 1 120 ? 2.605 -4.711 -6.383 1 97.75 120 ALA B N 1
ATOM 2417 C CA . ALA B 1 120 ? 3.875 -5.293 -5.961 1 97.75 120 ALA B CA 1
ATOM 2418 C C . ALA B 1 120 ? 5.055 -4.465 -6.465 1 97.75 120 ALA B C 1
ATOM 2420 O O . ALA B 1 120 ? 6.027 -4.25 -5.734 1 97.75 120 ALA B O 1
ATOM 2421 N N . LYS B 1 121 ? 4.969 -4.016 -7.727 1 97.19 121 LYS B N 1
ATOM 2422 C CA . LYS B 1 121 ? 6 -3.154 -8.297 1 97.19 121 LYS B CA 1
ATOM 2423 C C . LYS B 1 121 ? 6.133 -1.86 -7.5 1 97.19 121 LYS B C 1
ATOM 2425 O O . LYS B 1 121 ? 7.246 -1.439 -7.172 1 97.19 121 LYS B O 1
ATOM 2430 N N . ILE B 1 122 ? 4.977 -1.312 -7.184 1 94.94 122 ILE B N 1
ATOM 2431 C CA . ILE B 1 122 ? 4.957 -0.07 -6.418 1 94.94 122 ILE B CA 1
ATOM 2432 C C . ILE B 1 122 ? 5.641 -0.284 -5.07 1 94.94 122 ILE B C 1
ATOM 2434 O O . ILE B 1 122 ? 6.469 0.529 -4.648 1 94.94 122 ILE B O 1
ATOM 2438 N N . CYS B 1 123 ? 5.391 -1.395 -4.477 1 95.88 123 CYS B N 1
ATOM 2439 C CA . CYS B 1 123 ? 5.902 -1.691 -3.145 1 95.88 123 CYS B CA 1
ATOM 2440 C C . CYS B 1 123 ? 7.328 -2.23 -3.215 1 95.88 123 CYS B C 1
ATOM 2442 O O . CYS B 1 123 ? 7.906 -2.607 -2.191 1 95.88 123 CYS B O 1
ATOM 2444 N N . ASN B 1 124 ? 7.859 -2.32 -4.391 1 96.06 124 ASN B N 1
ATOM 2445 C CA . ASN B 1 124 ? 9.25 -2.703 -4.625 1 96.06 124 ASN B CA 1
ATOM 2446 C C . ASN B 1 124 ? 9.523 -4.129 -4.156 1 96.06 124 ASN B C 1
ATOM 2448 O O . ASN B 1 124 ? 10.594 -4.414 -3.615 1 96.06 124 ASN B O 1
ATOM 2452 N N . LYS B 1 125 ? 8.562 -4.973 -4.289 1 96.62 125 LYS B N 1
ATOM 2453 C CA . LYS B 1 125 ? 8.75 -6.379 -3.941 1 96.62 125 LYS B CA 1
ATOM 2454 C C . LYS B 1 125 ? 9.273 -7.176 -5.137 1 96.62 125 LYS B C 1
ATOM 2456 O O . LYS B 1 125 ? 8.852 -6.941 -6.273 1 96.62 125 LYS B O 1
ATOM 2461 N N . PRO B 1 126 ? 10.141 -8.148 -4.828 1 97.75 126 PRO B N 1
ATOM 2462 C CA . PRO B 1 126 ? 10.484 -9.039 -5.938 1 97.75 126 PRO B CA 1
ATOM 2463 C C . PRO B 1 126 ? 9.266 -9.68 -6.59 1 97.75 126 PRO B C 1
ATOM 2465 O O . PRO B 1 126 ? 8.461 -10.32 -5.914 1 97.75 126 PRO B O 1
ATOM 2468 N N . THR B 1 127 ? 9.117 -9.438 -7.918 1 98.44 127 THR B N 1
ATOM 2469 C CA . THR B 1 127 ? 7.898 -9.82 -8.625 1 98.44 127 THR B CA 1
ATOM 2470 C C . THR B 1 127 ? 8.234 -10.656 -9.859 1 98.44 127 THR B C 1
ATOM 2472 O O . THR B 1 127 ? 9.008 -10.227 -10.719 1 98.44 127 THR B O 1
ATOM 2475 N N . TYR B 1 128 ? 7.637 -11.82 -9.922 1 98.88 128 TYR B N 1
ATOM 2476 C CA . TYR B 1 128 ? 7.84 -12.766 -11.016 1 98.88 128 TYR B CA 1
ATOM 2477 C C . TYR B 1 128 ? 6.52 -13.117 -11.688 1 98.88 128 TYR B C 1
ATOM 2479 O O . TYR B 1 128 ? 5.504 -13.305 -11.008 1 98.88 128 TYR B O 1
ATOM 2487 N N . VAL B 1 129 ? 6.57 -13.18 -12.992 1 98.81 129 VAL B N 1
ATOM 2488 C CA . VAL B 1 129 ? 5.379 -13.57 -13.742 1 98.81 129 VAL B CA 1
ATOM 2489 C C . VAL B 1 129 ? 5.719 -14.719 -14.688 1 98.81 129 VAL B C 1
ATOM 2491 O O . VAL B 1 129 ? 6.699 -14.648 -15.438 1 98.81 129 VAL B O 1
ATOM 2494 N N . PHE B 1 130 ? 4.996 -15.781 -14.586 1 98.88 130 PHE B N 1
ATOM 2495 C CA . PHE B 1 130 ? 5.016 -16.766 -15.664 1 98.88 130 PHE B CA 1
ATOM 2496 C C . PHE B 1 130 ? 4 -16.391 -16.734 1 98.88 130 PHE B C 1
ATOM 2498 O O . PHE B 1 130 ? 2.791 -16.469 -16.516 1 98.88 130 PHE B O 1
ATOM 2505 N N . ASP B 1 131 ? 4.477 -16.031 -17.859 1 98.69 131 ASP B N 1
ATOM 2506 C CA . ASP B 1 131 ? 3.633 -15.695 -19 1 98.69 131 ASP B CA 1
ATOM 2507 C C . ASP B 1 131 ? 3.227 -16.953 -19.766 1 98.69 131 ASP B C 1
ATOM 2509 O O . ASP B 1 131 ? 4.055 -17.578 -20.438 1 98.69 131 ASP B O 1
ATOM 2513 N N . GLN B 1 132 ? 1.968 -17.234 -19.75 1 98.5 132 GLN B N 1
ATOM 2514 C CA . GLN B 1 132 ? 1.501 -18.5 -20.297 1 98.5 132 GLN B CA 1
ATOM 2515 C C . GLN B 1 132 ? 1.578 -18.5 -21.828 1 98.5 132 GLN B C 1
ATOM 2517 O O . GLN B 1 132 ? 1.647 -19.562 -22.453 1 98.5 132 GLN B O 1
ATOM 2522 N N . GLU B 1 133 ? 1.536 -17.344 -22.406 1 98.38 133 GLU B N 1
ATOM 2523 C CA . GLU B 1 133 ? 1.623 -17.266 -23.859 1 98.38 133 GLU B CA 1
ATOM 2524 C C . GLU B 1 133 ? 3.072 -17.359 -24.328 1 98.38 133 GLU B C 1
ATOM 2526 O O . GLU B 1 133 ? 3.367 -18.047 -25.312 1 98.38 133 GLU B O 1
ATOM 2531 N N . LYS B 1 134 ? 3.939 -16.734 -23.656 1 98.19 134 LYS B N 1
ATOM 2532 C CA . LYS B 1 134 ? 5.359 -16.766 -24 1 98.19 134 LYS B CA 1
ATOM 2533 C C . LYS B 1 134 ? 6.031 -18.016 -23.422 1 98.19 134 LYS B C 1
ATOM 2535 O O . LYS B 1 134 ? 7.172 -18.328 -23.766 1 98.19 134 LYS B O 1
ATOM 2540 N N . ASP B 1 135 ? 5.352 -18.656 -22.5 1 98.5 135 ASP B N 1
ATOM 2541 C CA . ASP B 1 135 ? 5.82 -19.891 -21.875 1 98.5 135 ASP B CA 1
ATOM 2542 C C . ASP B 1 135 ? 7.176 -19.688 -21.219 1 98.5 135 ASP B C 1
ATOM 2544 O O . ASP B 1 135 ? 8.117 -20.438 -21.469 1 98.5 135 ASP B O 1
ATOM 2548 N N . ALA B 1 136 ? 7.215 -18.641 -20.359 1 98.69 136 ALA B N 1
ATOM 2549 C CA . ALA B 1 136 ? 8.477 -18.297 -19.688 1 98.69 136 ALA B CA 1
ATOM 2550 C C . ALA B 1 136 ? 8.227 -17.453 -18.453 1 98.69 136 ALA B C 1
ATOM 2552 O O . ALA B 1 136 ? 7.195 -16.781 -18.344 1 98.69 136 ALA B O 1
ATOM 2553 N N . TRP B 1 137 ? 9.203 -17.516 -17.547 1 98.81 137 TRP B N 1
ATOM 2554 C CA . TRP B 1 137 ? 9.195 -16.672 -16.375 1 98.81 137 TRP B CA 1
ATOM 2555 C C . TRP B 1 137 ? 9.844 -15.312 -16.672 1 98.81 137 TRP B C 1
ATOM 2557 O O . TRP B 1 137 ? 10.836 -15.242 -17.406 1 98.81 137 TRP B O 1
ATOM 2567 N N . PHE B 1 138 ? 9.297 -14.297 -16.078 1 98.81 138 PHE B N 1
ATOM 2568 C CA . PHE B 1 138 ? 9.836 -12.945 -16.141 1 98.81 138 PHE B CA 1
ATOM 2569 C C . PHE B 1 138 ? 9.945 -12.336 -14.75 1 98.81 138 PHE B C 1
ATOM 2571 O O . PHE B 1 138 ? 9.094 -12.57 -13.891 1 98.81 138 PHE B O 1
ATOM 2578 N N . GLN B 1 139 ? 10.938 -11.578 -14.516 1 98.69 139 GLN B N 1
ATOM 2579 C CA . GLN B 1 139 ? 11.117 -10.812 -13.289 1 98.69 139 GLN B CA 1
ATOM 2580 C C . GLN B 1 139 ? 11.07 -9.312 -13.562 1 98.69 139 GLN B C 1
ATOM 2582 O O . GLN B 1 139 ? 11.641 -8.836 -14.547 1 98.69 139 GLN B O 1
ATOM 2587 N N . TRP B 1 140 ? 10.344 -8.609 -12.773 1 98.06 140 TRP B N 1
ATOM 2588 C CA . TRP B 1 140 ? 10.344 -7.156 -12.883 1 98.06 140 TRP B CA 1
ATOM 2589 C C . TRP B 1 140 ? 11.641 -6.566 -12.336 1 98.06 140 TRP B C 1
ATOM 2591 O O . TRP B 1 140 ? 12.047 -6.879 -11.211 1 98.06 140 TRP B O 1
ATOM 2601 N N . ASP B 1 141 ? 12.266 -5.855 -13.148 1 94.94 141 ASP B N 1
ATOM 2602 C CA . ASP B 1 141 ? 13.539 -5.246 -12.773 1 94.94 141 ASP B CA 1
ATOM 2603 C C . ASP B 1 141 ? 13.523 -3.742 -13.023 1 94.94 141 ASP B C 1
ATOM 2605 O O . ASP B 1 141 ? 13.859 -3.287 -14.125 1 94.94 141 ASP B O 1
ATOM 2609 N N . LYS B 1 142 ? 13.266 -2.891 -11.992 1 88.5 142 LYS B N 1
ATOM 2610 C CA . LYS B 1 142 ? 13.234 -1.432 -11.953 1 88.5 142 LYS B CA 1
ATOM 2611 C C . LYS B 1 142 ? 12.156 -0.883 -12.891 1 88.5 142 LYS B C 1
ATOM 2613 O O . LYS B 1 142 ? 11.148 -0.352 -12.43 1 88.5 142 LYS B O 1
ATOM 2618 N N . ASP B 1 143 ? 12.266 -1.173 -14.281 1 92.56 143 ASP B N 1
ATOM 2619 C CA . ASP B 1 143 ? 11.289 -0.552 -15.164 1 92.56 143 ASP B CA 1
ATOM 2620 C C . ASP B 1 143 ? 10.945 -1.468 -16.344 1 92.56 143 ASP B C 1
ATOM 2622 O O . ASP B 1 143 ? 10.328 -1.035 -17.312 1 92.56 143 ASP B O 1
ATOM 2626 N N . GLN B 1 144 ? 11.367 -2.766 -16.156 1 96.75 144 GLN B N 1
ATOM 2627 C CA . GLN B 1 144 ? 11.086 -3.662 -17.266 1 96.75 144 GLN B CA 1
ATOM 2628 C C . GLN B 1 144 ? 11 -5.113 -16.797 1 96.75 144 GLN B C 1
ATOM 2630 O O . GLN B 1 144 ? 11.539 -5.465 -15.75 1 96.75 144 GLN B O 1
ATOM 2635 N N . TRP B 1 145 ? 10.359 -5.891 -17.641 1 98.06 145 TRP B N 1
ATOM 2636 C CA . TRP B 1 145 ? 10.352 -7.336 -17.453 1 98.06 145 TRP B CA 1
ATOM 2637 C C . TRP B 1 145 ? 11.578 -7.98 -18.094 1 98.06 145 TRP B C 1
ATOM 2639 O O . TRP B 1 145 ? 11.883 -7.727 -19.266 1 98.06 145 TRP B O 1
ATOM 2649 N N . ASN B 1 146 ? 12.25 -8.773 -17.375 1 98.38 146 ASN B N 1
ATOM 2650 C CA . ASN B 1 146 ? 13.336 -9.586 -17.906 1 98.38 146 ASN B CA 1
ATOM 2651 C C . ASN B 1 146 ? 13.016 -11.078 -17.828 1 98.38 146 ASN B C 1
ATOM 2653 O O . ASN B 1 146 ? 12.633 -11.578 -16.766 1 98.38 146 ASN B O 1
ATOM 2657 N N . GLN B 1 147 ? 13.156 -11.695 -18.953 1 98.25 147 GLN B N 1
ATOM 2658 C CA . GLN B 1 147 ? 12.977 -13.148 -18.938 1 98.25 147 GLN B CA 1
ATOM 2659 C C . GLN B 1 147 ? 14.047 -13.82 -18.078 1 98.25 147 GLN B C 1
ATOM 2661 O O . GLN B 1 147 ? 15.219 -13.461 -18.156 1 98.25 147 GLN B O 1
ATOM 2666 N N . ILE B 1 148 ? 13.594 -14.711 -17.297 1 97.62 148 ILE B N 1
ATOM 2667 C CA . ILE B 1 148 ? 14.539 -15.445 -16.453 1 97.62 148 ILE B CA 1
ATOM 2668 C C . ILE B 1 148 ? 14.266 -16.938 -16.562 1 97.62 148 ILE B C 1
ATOM 2670 O O . ILE B 1 148 ? 13.141 -17.359 -16.859 1 97.62 148 ILE B O 1
ATOM 2674 N N . ALA B 1 149 ? 15.18 -17.734 -16.375 1 90.81 149 ALA B N 1
ATOM 2675 C CA . ALA B 1 149 ? 15.023 -19.172 -16.609 1 90.81 149 ALA B CA 1
ATOM 2676 C C . ALA B 1 149 ? 14.352 -19.859 -15.414 1 90.81 149 ALA B C 1
ATOM 2678 O O . ALA B 1 149 ? 13.336 -20.531 -15.578 1 90.81 149 ALA B O 1
ATOM 2679 N N . GLU B 1 150 ? 14.953 -19.656 -14.172 1 92.25 150 GLU B N 1
ATOM 2680 C CA . GLU B 1 150 ? 14.445 -20.453 -13.055 1 92.25 150 GLU B CA 1
ATOM 2681 C C . GLU B 1 150 ? 14.375 -19.625 -11.773 1 92.25 150 GLU B C 1
ATOM 2683 O O . GLU B 1 150 ? 15.273 -19.688 -10.93 1 92.25 150 GLU B O 1
ATOM 2688 N N . PRO B 1 151 ? 13.203 -18.953 -11.609 1 97.38 151 PRO B N 1
ATOM 2689 C CA . PRO B 1 151 ? 13.109 -18.266 -10.32 1 97.38 151 PRO B CA 1
ATOM 2690 C C . PRO B 1 151 ? 12.992 -19.25 -9.148 1 97.38 151 PRO B C 1
ATOM 2692 O O . PRO B 1 151 ? 12.609 -20.406 -9.336 1 97.38 151 PRO B O 1
ATOM 2695 N N . LEU B 1 152 ? 13.398 -18.781 -7.957 1 98.31 152 LEU B N 1
ATOM 2696 C CA . LEU B 1 152 ? 13.305 -19.531 -6.715 1 98.31 152 LEU B CA 1
ATOM 2697 C C . LEU B 1 152 ? 12.461 -18.797 -5.688 1 98.31 152 LEU B C 1
ATOM 2699 O O . LEU B 1 152 ? 12.477 -17.562 -5.633 1 98.31 152 LEU B O 1
ATOM 2703 N N . ILE B 1 153 ? 11.727 -19.578 -4.941 1 98.5 153 ILE B N 1
ATOM 2704 C CA . ILE B 1 153 ? 11.203 -19.031 -3.699 1 98.5 153 ILE B CA 1
ATOM 2705 C C . ILE B 1 153 ? 12.328 -18.938 -2.666 1 98.5 153 ILE B C 1
ATOM 2707 O O . ILE B 1 153 ? 12.906 -19.953 -2.275 1 98.5 153 ILE B O 1
ATOM 2711 N N . THR B 1 154 ? 12.625 -17.75 -2.25 1 97.94 154 THR B N 1
ATOM 2712 C CA . THR B 1 154 ? 13.781 -17.594 -1.373 1 97.94 154 THR B CA 1
ATOM 2713 C C . THR B 1 154 ? 13.352 -17.016 -0.023 1 97.94 154 THR B C 1
ATOM 2715 O O . THR B 1 154 ? 14.141 -17 0.923 1 97.94 154 THR B O 1
ATOM 2718 N N . LYS B 1 155 ? 12.102 -16.516 0.013 1 97.38 155 LYS B N 1
ATOM 2719 C CA . LYS B 1 155 ? 11.57 -15.953 1.253 1 97.38 155 LYS B CA 1
ATOM 2720 C C . LYS B 1 155 ? 10.531 -16.891 1.871 1 97.38 155 LYS B C 1
ATOM 2722 O O . LYS B 1 155 ? 9.727 -17.484 1.157 1 97.38 155 LYS B O 1
ATOM 2727 N N . ARG B 1 156 ? 10.5 -16.969 3.172 1 97.38 156 ARG B N 1
ATOM 2728 C CA . ARG B 1 156 ? 9.594 -17.859 3.885 1 97.38 156 ARG B CA 1
ATOM 2729 C C . ARG B 1 156 ? 8.141 -17.438 3.691 1 97.38 156 ARG B C 1
ATOM 2731 O O . ARG B 1 156 ? 7.23 -18.266 3.754 1 97.38 156 ARG B O 1
ATOM 2738 N N . HIS B 1 157 ? 7.914 -16.156 3.512 1 98.25 157 HIS B N 1
ATOM 2739 C CA . HIS B 1 157 ? 6.582 -15.617 3.248 1 98.25 157 HIS B CA 1
ATOM 2740 C C . HIS B 1 157 ? 6.453 -15.156 1.799 1 98.25 157 HIS B C 1
ATOM 2742 O O . HIS B 1 157 ? 7.035 -14.141 1.411 1 98.25 157 HIS B O 1
ATOM 2748 N N . PHE B 1 158 ? 5.734 -15.922 1.066 1 98.75 158 PHE B N 1
ATOM 2749 C CA . PHE B 1 158 ? 5.609 -15.57 -0.342 1 98.75 158 PHE B CA 1
ATOM 2750 C C . PHE B 1 158 ? 4.152 -15.625 -0.787 1 98.75 158 PHE B C 1
ATOM 2752 O O . PHE B 1 158 ? 3.307 -16.203 -0.097 1 98.75 158 PHE B O 1
ATOM 2759 N N . THR B 1 159 ? 3.881 -14.969 -1.896 1 98.81 159 THR B N 1
ATOM 2760 C CA . THR B 1 159 ? 2.531 -14.906 -2.447 1 98.81 159 THR B CA 1
ATOM 2761 C C . THR B 1 159 ? 2.461 -15.641 -3.785 1 98.81 159 THR B C 1
ATOM 2763 O O . THR B 1 159 ? 3.359 -15.508 -4.617 1 98.81 159 THR B O 1
ATOM 2766 N N . GLY B 1 160 ? 1.473 -16.422 -3.967 1 98.75 160 GLY B N 1
ATOM 2767 C CA . GLY B 1 160 ? 1.104 -17.016 -5.242 1 98.75 160 GLY B CA 1
ATOM 2768 C C . GLY B 1 160 ? -0.276 -16.594 -5.715 1 98.75 160 GLY B C 1
ATOM 2769 O O . GLY B 1 160 ? -1.273 -16.859 -5.043 1 98.75 160 GLY B O 1
ATOM 2770 N N . THR B 1 161 ? -0.355 -15.898 -6.832 1 98.25 161 THR B N 1
ATOM 2771 C CA . THR B 1 161 ? -1.622 -15.414 -7.367 1 98.25 161 THR B CA 1
ATOM 2772 C C . THR B 1 161 ? -1.589 -15.391 -8.891 1 98.25 161 THR B C 1
ATOM 2774 O O . THR B 1 161 ? -0.611 -15.828 -9.508 1 98.25 161 THR B O 1
ATOM 2777 N N . GLY B 1 162 ? -2.803 -15.086 -9.531 1 97.56 162 GLY B N 1
ATOM 2778 C CA . GLY B 1 162 ? -2.771 -15.039 -10.984 1 97.56 162 GLY B CA 1
ATOM 2779 C C . GLY B 1 162 ? -4.121 -15.312 -11.617 1 97.56 162 GLY B C 1
ATOM 2780 O O . GLY B 1 162 ? -5.164 -15.07 -11 1 97.56 162 GLY B O 1
ATOM 2781 N N . THR B 1 163 ? -4.059 -15.82 -12.812 1 97.19 163 THR B N 1
ATOM 2782 C CA . THR B 1 163 ? -5.223 -15.961 -13.688 1 97.19 163 THR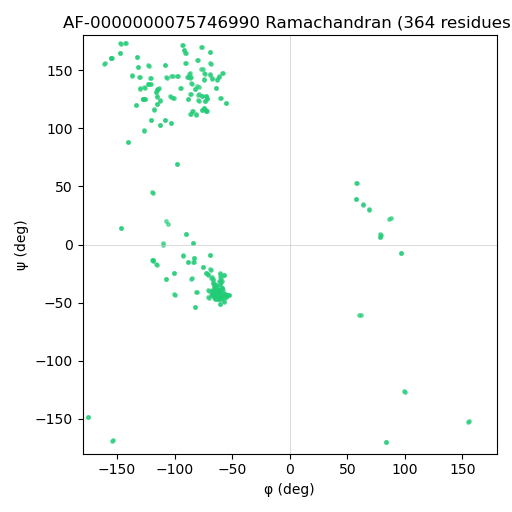 B CA 1
ATOM 2783 C C . THR B 1 163 ? -6.121 -17.094 -13.211 1 97.19 163 THR B C 1
ATOM 2785 O O . THR B 1 163 ? -5.633 -18.125 -12.727 1 97.19 163 THR B O 1
ATOM 2788 N N . ARG B 1 164 ? -7.406 -16.953 -13.406 1 95 164 ARG B N 1
ATOM 2789 C CA . ARG B 1 164 ? -8.367 -18.031 -13.195 1 95 164 ARG B CA 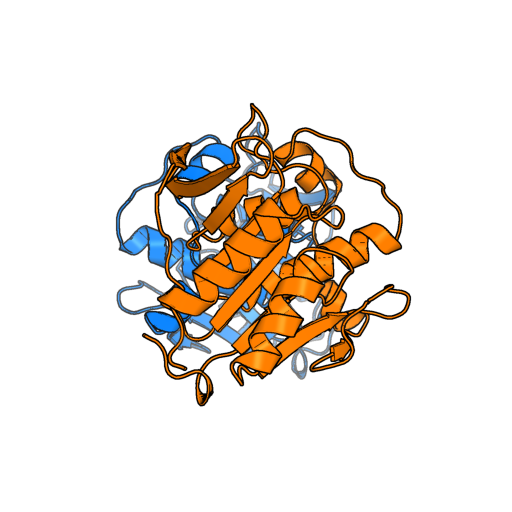1
ATOM 2790 C C . ARG B 1 164 ? -8.297 -19.047 -14.328 1 95 164 ARG B C 1
ATOM 2792 O O . ARG B 1 164 ? -8.773 -20.172 -14.18 1 95 164 ARG B O 1
ATOM 2799 N N . PHE B 1 165 ? -7.727 -18.562 -15.422 1 96.69 165 PHE B N 1
ATOM 2800 C CA . PHE B 1 165 ? -7.605 -19.422 -16.594 1 96.69 165 PHE B CA 1
ATOM 2801 C C . PHE B 1 165 ? -6.215 -20.047 -16.672 1 96.69 165 PHE B C 1
ATOM 2803 O O . PHE B 1 165 ? -5.461 -19.781 -17.609 1 96.69 165 PHE B O 1
ATOM 2810 N N . LEU B 1 166 ? -5.973 -20.891 -15.797 1 98.19 166 LEU B N 1
ATOM 2811 C CA . LEU B 1 166 ? -4.664 -21.531 -15.688 1 98.19 166 LEU B CA 1
ATOM 2812 C C . LEU B 1 166 ? -4.508 -22.641 -16.719 1 98.19 166 LEU B C 1
ATOM 2814 O O . LEU B 1 166 ? -5.359 -23.531 -16.812 1 98.19 166 LEU B O 1
ATOM 2818 N N . GLN B 1 167 ? -3.52 -22.531 -17.484 1 98.5 167 GLN B N 1
ATOM 2819 C CA . GLN B 1 167 ? -3.201 -23.531 -18.484 1 98.5 167 GLN B CA 1
ATOM 2820 C C . GLN B 1 167 ? -2.217 -24.562 -17.953 1 98.5 167 GLN B C 1
ATOM 2822 O O . GLN B 1 167 ? -1.66 -24.391 -16.859 1 98.5 167 GLN B O 1
ATOM 2827 N N . GLU B 1 168 ? -2 -25.578 -18.703 1 98.62 168 GLU B N 1
ATOM 2828 C CA . GLU B 1 168 ? -1.144 -26.688 -18.266 1 98.62 168 GLU B CA 1
ATOM 2829 C C . GLU B 1 168 ? 0.297 -26.219 -18.062 1 98.62 168 GLU B C 1
ATOM 2831 O O . GLU B 1 168 ? 0.968 -26.625 -17.125 1 98.62 168 GLU B O 1
ATOM 2836 N N . ASN B 1 169 ? 0.774 -25.406 -18.953 1 98.75 169 ASN B N 1
ATOM 2837 C CA . ASN B 1 169 ? 2.145 -24.922 -18.781 1 98.75 169 ASN B CA 1
ATOM 2838 C C . ASN B 1 169 ? 2.303 -24.078 -17.531 1 98.75 169 ASN B C 1
ATOM 2840 O O . ASN B 1 169 ? 3.357 -24.094 -16.891 1 98.75 169 ASN B O 1
ATOM 2844 N N . GLY B 1 170 ? 1.277 -23.328 -17.188 1 98.62 170 GLY B N 1
ATOM 2845 C CA . GLY B 1 170 ? 1.295 -22.609 -15.93 1 98.62 170 GLY B CA 1
ATOM 2846 C C . GLY B 1 170 ? 1.341 -23.516 -14.719 1 98.62 170 GLY B C 1
ATOM 2847 O O . GLY B 1 170 ? 2.086 -23.266 -13.766 1 98.62 170 GLY B O 1
ATOM 2848 N N . ARG B 1 171 ? 0.581 -24.562 -14.781 1 98.69 171 ARG B N 1
ATOM 2849 C CA . ARG B 1 171 ? 0.581 -25.547 -13.703 1 98.69 171 ARG B CA 1
ATOM 2850 C C . ARG B 1 171 ? 1.962 -26.172 -13.531 1 98.69 171 ARG B C 1
ATOM 2852 O O . ARG B 1 171 ? 2.438 -26.328 -12.406 1 98.69 171 ARG B O 1
ATOM 2859 N N . GLN B 1 172 ? 2.533 -26.5 -14.594 1 98.69 172 GLN B N 1
ATOM 2860 C CA . GLN B 1 172 ? 3.863 -27.094 -14.57 1 98.69 172 GLN B CA 1
ATOM 2861 C C . GLN B 1 172 ? 4.898 -26.109 -14.039 1 98.69 172 GLN B C 1
ATOM 2863 O O . GLN B 1 172 ? 5.832 -26.5 -13.328 1 98.69 172 GLN B O 1
ATOM 2868 N N . ALA B 1 173 ? 4.723 -24.859 -14.43 1 98.69 173 ALA B N 1
ATOM 2869 C CA . ALA B 1 173 ? 5.652 -23.844 -13.969 1 98.69 173 ALA B CA 1
ATOM 2870 C C . ALA B 1 173 ? 5.605 -23.703 -12.453 1 98.69 173 ALA B C 1
ATOM 2872 O O . ALA B 1 173 ? 6.645 -23.562 -11.805 1 98.69 173 ALA B O 1
ATOM 2873 N N . ILE B 1 174 ? 4.414 -23.734 -11.875 1 98.75 174 ILE B N 1
ATOM 2874 C CA . ILE B 1 174 ? 4.266 -23.641 -10.422 1 98.75 174 ILE B CA 1
ATOM 2875 C C . ILE B 1 174 ? 4.891 -24.859 -9.758 1 98.75 174 ILE B C 1
ATOM 2877 O O . ILE B 1 174 ? 5.629 -24.734 -8.781 1 98.75 174 ILE B O 1
ATOM 2881 N N . ALA B 1 175 ? 4.586 -26.016 -10.297 1 98.62 175 ALA B N 1
ATOM 2882 C CA . ALA B 1 175 ? 5.125 -27.25 -9.742 1 98.62 175 ALA B CA 1
ATOM 2883 C C . ALA B 1 175 ? 6.652 -27.234 -9.742 1 98.62 175 ALA B C 1
ATOM 2885 O O . ALA B 1 175 ? 7.285 -27.594 -8.742 1 98.62 175 ALA B O 1
ATOM 2886 N N . ALA B 1 176 ? 7.207 -26.828 -10.867 1 98.56 176 ALA B N 1
ATOM 2887 C CA . ALA B 1 176 ? 8.664 -26.766 -10.992 1 98.56 176 ALA B CA 1
ATOM 2888 C C . ALA B 1 176 ? 9.25 -25.75 -10.008 1 98.56 176 ALA B C 1
ATOM 2890 O O . ALA B 1 176 ? 10.336 -25.953 -9.469 1 98.56 176 ALA B O 1
ATOM 2891 N N . LEU B 1 177 ? 8.586 -24.625 -9.828 1 98.62 177 LEU B N 1
ATOM 2892 C CA . LEU B 1 177 ? 9.016 -23.609 -8.875 1 98.62 177 LEU B CA 1
ATOM 2893 C C . LEU B 1 177 ? 9.125 -24.188 -7.469 1 98.62 177 LEU B C 1
ATOM 2895 O O . LEU B 1 177 ? 10.133 -24 -6.785 1 98.62 177 LEU B O 1
ATOM 2899 N N . TYR B 1 178 ? 8.094 -24.906 -7.031 1 98.5 178 TYR B N 1
ATOM 2900 C CA . TYR B 1 178 ? 8.125 -25.531 -5.715 1 98.5 178 TYR B CA 1
ATOM 2901 C C . TYR B 1 178 ? 9.242 -26.562 -5.629 1 98.5 178 TYR B C 1
ATOM 2903 O O . TYR B 1 178 ? 9.984 -26.609 -4.645 1 98.5 178 TYR B O 1
ATOM 2911 N N . GLU B 1 179 ? 9.359 -27.359 -6.656 1 97.94 179 GLU B N 1
ATOM 2912 C CA . GLU B 1 179 ? 10.336 -28.453 -6.676 1 97.94 179 GLU B CA 1
ATOM 2913 C C . GLU B 1 179 ? 11.758 -27.922 -6.484 1 97.94 179 GLU B C 1
ATOM 2915 O O . GLU B 1 179 ? 12.547 -28.5 -5.742 1 97.94 179 GLU B O 1
ATOM 2920 N N . ARG B 1 180 ? 12.031 -26.844 -7.051 1 97.5 180 ARG B N 1
ATOM 2921 C CA . ARG B 1 180 ? 13.398 -26.328 -6.996 1 97.5 180 ARG B CA 1
ATOM 2922 C C . ARG B 1 180 ? 13.609 -25.469 -5.762 1 97.5 180 ARG B C 1
ATOM 2924 O O . ARG B 1 180 ? 14.75 -25.172 -5.398 1 97.5 180 ARG B O 1
ATOM 2931 N N . SER B 1 181 ? 12.555 -25.031 -5.074 1 98.25 181 SER B N 1
ATOM 2932 C CA . SER B 1 181 ? 12.703 -24.016 -4.031 1 98.25 181 SER B CA 1
ATOM 2933 C C . SER B 1 181 ? 12.531 -24.641 -2.645 1 98.25 181 SER B C 1
ATOM 2935 O O . SER B 1 181 ? 13.047 -24.109 -1.657 1 98.25 181 SER B O 1
ATOM 2937 N N . ILE B 1 182 ? 11.727 -25.703 -2.605 1 97.31 182 ILE B N 1
ATOM 2938 C CA . ILE B 1 182 ? 11.273 -26.203 -1.311 1 97.31 182 ILE B CA 1
ATOM 2939 C C . ILE B 1 182 ? 11.82 -27.609 -1.082 1 97.31 182 ILE B C 1
ATOM 2941 O O . ILE B 1 182 ? 11.727 -28.469 -1.962 1 97.31 182 ILE B O 1
ATOM 2945 N N . ALA B 1 183 ? 12.367 -27.766 0.059 1 92.25 183 ALA B N 1
ATOM 2946 C CA . ALA B 1 183 ? 12.852 -29.094 0.423 1 92.25 183 ALA B CA 1
ATOM 2947 C C . ALA B 1 183 ? 11.703 -30.094 0.5 1 92.25 183 ALA B C 1
ATOM 2949 O O . ALA B 1 183 ? 10.617 -29.766 0.969 1 92.25 183 ALA B O 1
ATOM 2950 N N . PRO B 1 184 ? 12.016 -31.266 0.06 1 83.88 184 PRO B N 1
ATOM 2951 C CA . PRO B 1 184 ? 10.961 -32.281 0.065 1 83.88 184 PRO B CA 1
ATOM 2952 C C . PRO B 1 184 ? 10.578 -32.75 1.476 1 83.88 184 PRO B C 1
ATOM 2954 O O . PRO B 1 184 ? 11.398 -32.688 2.393 1 83.88 184 PRO B O 1
#

Secondary structure (DSSP, 8-state):
-B-GGG-EEEE---TTHHHHHHHHHHHHT-EEEEEEETT---S--TTEEEE-HHHHHHT---HHHHHHHHTS-----HHHHHHHHHHHHHHHH-SEEEEEE-B-TTSPBSSTHHHHHHHHHHTT--EEEEETTTTEEEEEETTEEEEES-----SSEEEEEE-SS--HHHHHHHHHHHHHHB--/-B-GGG-EEEE---TTHHHHHHHHHHHHT-EEEEEEETT---S--TTEEEE-HHHHHHT---HHHHHHHHTS-----HHHHHHHHHHHHHHHH-SEEEEEE-B-TTSPBSSTHHHHHHHHHHTT--EEEEETTTTEEEEEETTEEEEES-----SSEEEEEE-SS--HHHHHHHHHHHHHHB--

Foldseek 3Di:
DDAQCLAEEEEAQAAAFRVLLVVVSVVQVHHYAHEDEPPDDHHDDGNYDYDDPVQLVVQFDDQVVLCVVVVHHDDPDPVLRSVLSSLSVQLVFAQAEEEEAAQDPVRFGDDSVRSSQVVNVVVVGWYWYQHPVVLFIWTDDNHHTDTDHADEDDDRGYYIYYDSPHDPSNSVNSNRRCVVHYDD/DDAQCLAEEEEAQAAAFRVLLVVVSVVQVHHYAHEDEPPDDHHDDGNYDYDDPVQLVVQFDDQVVLCVVVVHHDDPDPVLRSVLSSLSVQLVFAQAEEEEAAQDPQRFGDDSVRSSQVVNVVVVGWYWYQHPVVLFIWTDDNHHTDTDHADEDDDRGYYIYYDSPHDPSNSVNSNRRCVVHYDD

Nearest PDB structures (foldseek):
  3gpi-assembly1_A  TM=4.800E-01  e=4.582E-01  Methylobacillus flagellatus KT
  2plw-assembly1_A  TM=3.818E-01  e=9.765E-01  Plasmodium falciparum 3D7
  3d4o-assembly2_B  TM=2.960E-01  e=6.689E-01  Halalkalibacterium halodurans
  2p9e-assembly1_C  TM=2.870E-01  e=3.235E+00  Escherichia coli
  3gpi-assembly1_A  TM=4.777E-01  e=5.288E-01  Methylobacillus flagellatus KT

Solvent-accessible surface area (backbone atoms only — not comparable to full-atom values): 19046 Å² total; per-residue (Å²): 108,40,63,28,85,67,24,36,39,25,23,45,17,27,56,33,34,15,28,51,48,48,54,51,31,54,74,54,53,28,45,49,40,15,35,42,39,92,88,59,78,55,65,49,74,69,40,62,40,74,46,48,74,70,57,38,57,74,33,31,60,24,63,64,46,50,21,61,75,67,72,46,88,70,79,86,48,72,65,53,52,51,49,51,13,39,40,41,51,20,52,70,66,22,60,33,39,41,33,37,40,38,72,41,97,85,74,42,37,56,69,78,43,16,52,46,52,52,50,32,48,46,38,52,37,56,38,35,36,36,20,60,82,77,68,45,37,28,34,61,54,86,86,44,78,40,80,44,89,76,76,64,62,83,55,50,36,23,20,35,38,39,34,61,78,57,47,71,68,47,52,50,49,53,53,53,34,47,63,71,12,37,42,129,109,40,62,27,84,68,25,37,40,25,23,45,15,26,56,34,33,16,27,53,48,48,54,51,29,54,77,55,52,27,45,50,41,15,34,41,42,90,89,59,76,54,64,47,74,71,39,63,42,76,45,49,74,70,57,38,57,74,34,32,60,26,64,62,46,50,21,61,76,67,72,46,86,70,80,86,46,73,66,52,53,54,50,51,13,39,39,41,51,20,53,69,65,21,62,34,40,40,32,38,41,39,71,41,96,85,74,43,37,57,70,78,42,15,54,47,54,51,52,30,47,46,39,52,36,56,39,36,36,37,19,60,82,78,67,44,35,28,34,62,56,87,86,42,78,39,80,44,88,77,75,66,61,84,55,49,35,23,20,36,39,38,34,62,79,59,47,70,68,46,51,50,50,52,51,51,34,46,64,70,12,38,42,130

Radius of gyration: 21.37 Å; Cα contacts (8 Å, |Δi|>4): 809; chains: 2; bounding box: 40×63×49 Å

Organism: Desulfohalobium retbaense (strain ATCC 49708 / DSM 5692 / JCM 16813 / HR100) (NCBI:txid485915)

pLDDT: mean 95.72, std 4.06, range [76.69, 98.88]

Sequence (368 aa):
MLNPNECILFSGGATGTEAAFGALAEQYGIQEVNYSFEGHRIERQRGIRMLTTEELELKDFSLTYVSKIMRRSYSRGPLFRRVLQSIGWQVSSGQEIFIVGIIQPDDTVKGGTGWGAEFAKICNKPTYVFDQEKDAWFQWDKDQWNQIAEPLITKRHFTGTGTRFLQENGRQAIAALYERSIAPMLNPNECILFSGGATGTEAAFGALAEQYGIQEVNYSFEGHRIERQRGIRMLTTEELELKDFSLTYVSKIMRRSYSRGPLFRRVLQSIGWQVSSGQEIFIVGIIQPDDTVKGGTGWGAEFAKICNKPTYVFDQEKDAWFQWDKDQWNQIAEPLITKRHFTGTGTRFLQENGRQAIAALYERSIAP